Protein AF-0000000077057169 (afdb_homodimer)

InterPro domains:
  IPR003228 Transcription initiation factor TFIID subunit 12 domain [PF03847] (18-94)
  IPR003228 Transcription initiation factor TFIID subunit 12 domain [cd07981] (15-97)
  IPR009072 Histone-fold [G3DSA:1.10.20.10] (13-97)
  IPR009072 Histone-fold [SSF47113] (14-96)
  IPR037794 Transcription initiation factor TFIID subunit 12 [PTHR12264] (12-126)

Nearest PDB structures (foldseek):
  6qmq-assembly1_B  TM=7.518E-01  e=5.983E-02  Homo sapiens
  3tu4-assembly2_F  TM=7.969E-01  e=1.387E-01  Xenopus laevis
  7xyf-assembly1_B  TM=7.660E-01  e=2.382E-01  Drosophila melanogaster
  7pf2-assembly1_B  TM=7.698E-01  e=3.415E-01  Homo sapiens
  7at8-assembly1_E  TM=7.882E-01  e=4.342E-01  Xenopus laevis

Solvent-accessible surface area (backbone atoms only — not comparable to full-atom values): 16080 Å² total; per-residue (Å²): 136,79,76,76,76,77,80,71,87,64,83,68,78,62,44,64,49,40,68,66,58,49,40,50,51,52,30,65,69,70,62,52,72,77,72,81,64,87,59,93,69,75,60,72,54,47,68,69,46,53,53,48,50,44,51,45,45,42,49,49,50,51,52,47,50,49,55,14,41,51,51,22,47,74,74,72,39,96,49,69,49,60,66,37,41,40,52,46,33,30,31,54,50,56,42,75,53,74,90,60,73,66,80,78,62,73,77,66,60,82,43,70,45,53,66,65,58,47,53,50,53,49,50,54,56,47,46,50,57,61,53,59,70,73,102,132,80,77,73,76,77,78,71,80,66,79,66,77,66,46,63,47,38,69,66,58,49,39,50,52,52,30,65,69,70,61,52,71,77,74,81,64,87,58,92,70,75,60,75,54,47,67,69,48,53,53,49,51,44,49,46,48,43,50,49,51,52,51,48,51,50,54,15,42,52,51,24,46,74,74,71,39,95,50,70,50,61,66,38,42,42,51,45,33,33,35,54,50,59,42,76,55,76,90,61,72,64,77,78,64,68,75,67,76,89,52,67,46,53,66,65,58,45,53,50,53,46,49,52,54,47,45,50,53,60,53,59,70,73,102

pLDDT: mean 71.34, std 21.36, range [28.91, 96.25]

Foldseek 3Di:
DPPPPPPPPPPVPPDPDDLVVVLVVVCVVVVPDDPPPPPPPDRPDDPVNSVVVVLVVVLVVVLLVVQLVVVCVVVVHPDGDVVSSQLSCQQQPNDHDVPDDPPPPVPPRVRPHPPVSVVVSVVVSVVVVVVVVVD/DPPDDPPPVVPVPPDPDDLVVVLVVVCVVVVPDDPPPPPPPDRVDDPVNSVVVVLVVVLVVVLLVVQLVVVCVVVVHPDGDVVSSQVSCCQQPNDHDPPDDPVPVVPDDPRPRPPVSVVVSVVVSVVVVVVVVVD

Organism: Zymoseptoria tritici (strain CBS 115943 / IPO323) (NCBI:txid336722)

Structure (mmCIF, N/CA/C/O backbone):
data_AF-0000000077057169-model_v1
#
loop_
_entity.id
_entity.type
_entity.pdbx_description
1 polymer 'Transcription initiation factor TFIID subunit 12 domain-containing protein'
#
loop_
_atom_site.group_PDB
_atom_site.id
_atom_site.type_symbol
_atom_site.label_atom_id
_atom_site.label_alt_id
_atom_site.label_comp_id
_atom_site.label_asym_id
_atom_site.label_entity_id
_atom_site.label_seq_id
_atom_site.pdbx_PDB_ins_code
_atom_site.Cartn_x
_atom_site.Cartn_y
_atom_site.Cartn_z
_atom_site.occupancy
_atom_site.B_iso_or_equiv
_atom_site.auth_seq_id
_atom_site.auth_comp_id
_atom_site.auth_asym_id
_atom_site.auth_atom_id
_atom_site.pdbx_PDB_model_num
ATOM 1 N N . MET A 1 1 ? 26.625 -16.469 38.5 1 30.53 1 MET A N 1
ATOM 2 C CA . MET A 1 1 ? 26.828 -16.719 37.062 1 30.53 1 MET A CA 1
ATOM 3 C C . MET A 1 1 ? 25.562 -16.422 36.281 1 30.53 1 MET A C 1
ATOM 5 O O . MET A 1 1 ? 25.156 -17.203 35.406 1 30.53 1 MET A O 1
ATOM 9 N N . GLN A 1 2 ? 24.75 -15.547 36.688 1 34.59 2 GLN A N 1
ATOM 10 C CA . GLN A 1 2 ? 23.375 -15.266 36.281 1 34.59 2 GLN A CA 1
ATOM 11 C C . GLN A 1 2 ? 23.297 -14.797 34.844 1 34.59 2 GLN A C 1
ATOM 13 O O . GLN A 1 2 ? 24.031 -13.883 34.438 1 34.59 2 GLN A O 1
ATOM 18 N N . ARG A 1 3 ? 23 -15.797 33.875 1 30.16 3 ARG A N 1
ATOM 19 C CA . ARG A 1 3 ? 22.922 -15.562 32.438 1 30.16 3 ARG A CA 1
ATOM 20 C C . ARG A 1 3 ? 22.031 -14.359 32.125 1 30.16 3 ARG A C 1
ATOM 22 O O . ARG A 1 3 ? 20.906 -14.258 32.625 1 30.16 3 ARG A O 1
ATOM 29 N N . ALA A 1 4 ? 22.547 -13.156 31.844 1 36.81 4 ALA A N 1
ATOM 30 C CA . ALA A 1 4 ? 21.719 -12.008 31.516 1 36.81 4 ALA A CA 1
ATOM 31 C C . ALA A 1 4 ? 20.719 -12.359 30.422 1 36.81 4 ALA A C 1
ATOM 33 O O . ALA A 1 4 ? 20.984 -13.211 29.562 1 36.81 4 ALA A O 1
ATOM 34 N N . PRO A 1 5 ? 19.406 -12.203 30.641 1 36.81 5 PRO A N 1
ATOM 35 C CA . PRO A 1 5 ? 18.312 -12.539 29.719 1 36.81 5 PRO A CA 1
ATOM 36 C C . PRO A 1 5 ? 18.547 -12.016 28.312 1 36.81 5 PRO A C 1
ATOM 38 O O . PRO A 1 5 ? 19.234 -11.008 28.125 1 36.81 5 PRO A O 1
ATOM 41 N N . PRO A 1 6 ? 18.562 -12.805 27.234 1 34 6 PRO A N 1
ATOM 42 C CA . PRO A 1 6 ? 18.797 -12.391 25.859 1 34 6 PRO A CA 1
ATOM 43 C C . PRO A 1 6 ? 17.969 -11.156 25.469 1 34 6 PRO A C 1
ATOM 45 O O . PRO A 1 6 ? 16.891 -10.93 26.031 1 34 6 PRO A O 1
ATOM 48 N N . TYR A 1 7 ? 18.516 -9.984 25.125 1 32.5 7 TYR A N 1
ATOM 49 C CA . TYR A 1 7 ? 17.906 -8.797 24.531 1 32.5 7 TYR A CA 1
ATOM 50 C C . TYR A 1 7 ? 16.875 -9.18 23.469 1 32.5 7 TYR A C 1
ATOM 52 O O . TYR A 1 7 ? 17.203 -9.844 22.484 1 32.5 7 TYR A O 1
ATOM 60 N N . THR A 1 8 ? 15.711 -9.68 23.812 1 36.19 8 THR A N 1
ATOM 61 C CA . THR A 1 8 ? 14.617 -9.914 22.875 1 36.19 8 THR A CA 1
ATOM 62 C C . THR A 1 8 ? 14.562 -8.805 21.828 1 36.19 8 THR A C 1
ATOM 64 O O . THR A 1 8 ? 14.594 -7.621 22.156 1 36.19 8 THR A O 1
ATOM 67 N N . LEU A 1 9 ? 15.219 -8.938 20.609 1 34.31 9 LEU A N 1
ATOM 68 C CA . LEU A 1 9 ? 15.008 -8.133 19.406 1 34.31 9 LEU A CA 1
ATOM 69 C C . LEU A 1 9 ? 13.555 -7.668 19.328 1 34.31 9 LEU A C 1
ATOM 71 O O . LEU A 1 9 ? 12.664 -8.453 19 1 34.31 9 LEU A O 1
ATOM 75 N N . GLU A 1 10 ? 12.883 -7.176 20.203 1 36.38 10 GLU A N 1
ATOM 76 C CA . GLU A 1 10 ? 11.547 -6.645 20.438 1 36.38 10 GLU A CA 1
ATOM 77 C C . GLU A 1 10 ? 11.047 -5.828 19.25 1 36.38 10 GLU A C 1
ATOM 79 O O . GLU A 1 10 ? 9.883 -5.449 19.203 1 36.38 10 GLU A O 1
ATOM 84 N N . GLY A 1 11 ? 11.906 -5.008 18.5 1 36.47 11 GLY A N 1
ATOM 85 C CA . GLY A 1 11 ? 11.336 -3.906 17.75 1 36.47 11 GLY A CA 1
ATOM 86 C C . GLY A 1 11 ? 10.383 -4.359 16.656 1 36.47 11 GLY A C 1
ATOM 87 O O . GLY A 1 11 ? 10.594 -4.062 15.477 1 36.47 11 GLY A O 1
ATOM 88 N N . GLU A 1 12 ? 9.875 -5.426 16.344 1 39.69 12 GLU A N 1
ATOM 89 C CA . GLU A 1 12 ? 8.859 -6.09 15.531 1 39.69 12 GLU A CA 1
ATOM 90 C C . GLU A 1 12 ? 7.613 -5.219 15.383 1 39.69 12 GLU A C 1
ATOM 92 O O . GLU A 1 12 ? 6.738 -5.516 14.57 1 39.69 12 GLU A O 1
ATOM 97 N N . GLY A 1 13 ? 7.215 -4.48 16.328 1 42.19 13 GLY A N 1
ATOM 98 C CA . GLY A 1 13 ? 5.957 -3.75 16.375 1 42.19 13 GLY A CA 1
ATOM 99 C C . GLY A 1 13 ? 5.738 -2.863 15.172 1 42.19 13 GLY A C 1
ATOM 100 O O . GLY A 1 13 ? 4.613 -2.439 14.898 1 42.19 13 GLY A O 1
ATOM 101 N N . ASP A 1 14 ? 6.73 -2.07 14.742 1 45.62 14 ASP A N 1
ATOM 102 C CA . ASP A 1 14 ? 6.445 -0.922 13.891 1 45.62 14 ASP A CA 1
ATOM 103 C C . ASP A 1 14 ? 6.387 -1.331 12.422 1 45.62 14 ASP A C 1
ATOM 105 O O . ASP A 1 14 ? 6.336 -0.476 11.531 1 45.62 14 ASP A O 1
ATOM 109 N N . ARG A 1 15 ? 6.891 -2.564 12.078 1 52.97 15 ARG A N 1
ATOM 110 C CA . ARG A 1 15 ? 6.973 -2.797 10.641 1 52.97 15 ARG A CA 1
ATOM 111 C C . ARG A 1 15 ? 5.645 -3.312 10.094 1 52.97 15 ARG A C 1
ATOM 113 O O . ARG A 1 15 ? 5.059 -4.242 10.648 1 52.97 15 ARG A O 1
ATOM 120 N N . VAL A 1 16 ? 4.801 -2.525 9.516 1 56.09 16 VAL A N 1
ATOM 121 C CA . VAL A 1 16 ? 3.461 -2.855 9.039 1 56.09 16 VAL A CA 1
ATOM 122 C C . VAL A 1 16 ? 3.533 -4.027 8.062 1 56.09 16 VAL A C 1
ATOM 124 O O . VAL A 1 16 ? 2.717 -4.949 8.125 1 56.09 16 VAL A O 1
ATOM 127 N N . LEU A 1 17 ? 4.523 -3.969 7.078 1 72.19 17 LEU A N 1
ATOM 128 C CA . LEU A 1 17 ? 4.559 -4.996 6.043 1 72.19 17 LEU A CA 1
ATOM 129 C C . LEU A 1 17 ? 5.906 -5.707 6.027 1 72.19 17 LEU A C 1
ATOM 131 O O . LEU A 1 17 ? 6.949 -5.066 5.855 1 72.19 17 LEU A O 1
ATOM 135 N N . SER A 1 18 ? 5.891 -7.039 6.484 1 80.31 18 SER A N 1
ATOM 136 C CA . SER A 1 18 ? 7.098 -7.859 6.441 1 80.31 18 SER A CA 1
ATOM 137 C C . SER A 1 18 ? 6.91 -9.07 5.531 1 80.31 18 SER A C 1
ATOM 139 O O . SER A 1 18 ? 5.781 -9.414 5.176 1 80.31 18 SER A O 1
ATOM 141 N N . LYS A 1 19 ? 8.062 -9.719 5.254 1 84.75 19 LYS A N 1
ATOM 142 C CA . LYS A 1 19 ? 8.031 -10.945 4.469 1 84.75 19 LYS A CA 1
ATOM 143 C C . LYS A 1 19 ? 7.219 -12.031 5.168 1 84.75 19 LYS A C 1
ATOM 145 O O . LYS A 1 19 ? 6.418 -12.719 4.535 1 84.75 19 LYS A O 1
ATOM 150 N N . ARG A 1 20 ? 7.492 -12.141 6.371 1 84 20 ARG A N 1
ATOM 151 C CA . ARG A 1 20 ? 6.777 -13.141 7.156 1 84 20 ARG A CA 1
ATOM 152 C C . ARG A 1 20 ? 5.273 -12.906 7.105 1 84 20 ARG A C 1
ATOM 154 O O . ARG A 1 20 ? 4.5 -13.844 6.91 1 84 20 ARG A O 1
ATOM 161 N N . LYS A 1 21 ? 4.883 -11.633 7.375 1 83.81 21 LYS A N 1
ATOM 162 C CA . LYS A 1 21 ? 3.465 -11.289 7.34 1 83.81 21 LYS A CA 1
ATOM 163 C C . LYS A 1 21 ? 2.865 -11.562 5.965 1 83.81 21 LYS A C 1
ATOM 165 O O . LYS A 1 21 ? 1.726 -12.023 5.863 1 83.81 21 LYS A O 1
ATOM 170 N N . LEU A 1 22 ? 3.586 -11.281 4.945 1 88.62 22 LEU A N 1
ATOM 171 C CA . LEU A 1 22 ? 3.137 -11.539 3.58 1 88.62 22 LEU A CA 1
ATOM 172 C C . LEU A 1 22 ? 2.936 -13.039 3.35 1 88.62 22 LEU A C 1
ATOM 174 O O . LEU A 1 22 ? 1.931 -13.453 2.768 1 88.62 22 LEU A O 1
ATOM 178 N N . ASP A 1 23 ? 3.893 -13.844 3.754 1 86.12 23 ASP A N 1
ATOM 179 C CA . ASP A 1 23 ? 3.797 -15.297 3.637 1 86.12 23 ASP A CA 1
ATOM 180 C C . ASP A 1 23 ? 2.561 -15.828 4.359 1 86.12 23 ASP A C 1
ATOM 182 O O . ASP A 1 23 ? 1.842 -16.672 3.828 1 86.12 23 ASP A O 1
ATOM 186 N N . GLU A 1 24 ? 2.398 -15.344 5.535 1 86.31 24 GLU A N 1
ATOM 187 C CA . GLU A 1 24 ? 1.238 -15.742 6.328 1 86.31 24 GLU A CA 1
ATOM 188 C C . GLU A 1 24 ? -0.064 -15.383 5.617 1 86.31 24 GLU A C 1
ATOM 190 O O . GLU A 1 24 ? -1.015 -16.172 5.617 1 86.31 24 GLU A O 1
ATOM 195 N N . LEU A 1 25 ? -0.122 -14.234 5.094 1 87.94 25 LEU A N 1
ATOM 196 C CA . LEU A 1 25 ? -1.301 -13.773 4.371 1 87.94 25 LEU A CA 1
ATOM 197 C C . LEU A 1 25 ? -1.6 -14.688 3.182 1 87.94 25 LEU A C 1
ATOM 199 O O . LEU A 1 25 ? -2.74 -15.117 2.996 1 87.94 25 LEU A O 1
ATOM 203 N N . VAL A 1 26 ? -0.628 -15.031 2.375 1 91.31 26 VAL A N 1
ATOM 204 C CA . VAL A 1 26 ? -0.8 -15.891 1.208 1 91.31 26 VAL A CA 1
ATOM 205 C C . VAL A 1 26 ? -1.272 -17.266 1.649 1 91.31 26 VAL A C 1
ATOM 207 O O . VAL A 1 26 ? -2.166 -17.859 1.03 1 91.31 26 VAL A O 1
ATOM 210 N N . ARG A 1 27 ? -0.672 -17.781 2.711 1 89.44 27 ARG A N 1
ATOM 211 C CA . ARG A 1 27 ? -1.062 -19.078 3.225 1 89.44 27 ARG A CA 1
ATOM 212 C C . ARG A 1 27 ? -2.523 -19.094 3.662 1 89.44 27 ARG A C 1
ATOM 214 O O . ARG A 1 27 ? -3.258 -20.031 3.383 1 89.44 27 ARG A O 1
ATOM 221 N N . GLN A 1 28 ? -2.867 -18.062 4.367 1 87.12 28 GLN A N 1
ATOM 222 C CA . GLN A 1 28 ? -4.242 -17.938 4.84 1 87.12 28 GLN A CA 1
ATOM 223 C C . GLN A 1 28 ? -5.227 -17.953 3.676 1 87.12 28 GLN A C 1
ATOM 225 O O . GLN A 1 28 ? -6.285 -18.578 3.756 1 87.12 28 GLN A O 1
ATOM 230 N N . VAL A 1 29 ? -4.941 -17.344 2.584 1 88.25 29 VAL A N 1
ATOM 231 C CA . VAL A 1 29 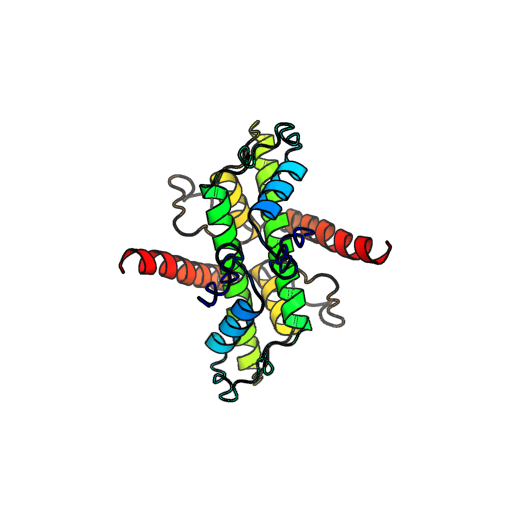? -5.867 -17.172 1.471 1 88.25 29 VAL A CA 1
ATOM 232 C C . VAL A 1 29 ? -5.883 -18.422 0.605 1 88.25 29 VAL A C 1
ATOM 234 O O . VAL A 1 29 ? -6.941 -18.859 0.145 1 88.25 29 VAL A O 1
ATOM 237 N N . THR A 1 30 ? -4.719 -18.984 0.398 1 86.25 30 THR A N 1
ATOM 238 C CA . THR A 1 30 ? -4.621 -20.156 -0.472 1 86.25 30 THR A CA 1
ATOM 239 C C . THR A 1 30 ? -5.004 -21.422 0.284 1 86.25 30 THR A C 1
ATOM 241 O O . THR A 1 30 ? -5.277 -22.469 -0.329 1 86.25 30 THR A O 1
ATOM 244 N N . GLY A 1 31 ? -5.004 -21.375 1.64 1 81.69 31 GLY A N 1
ATOM 245 C CA . GLY A 1 31 ? -5.27 -22.562 2.438 1 81.69 31 GLY A CA 1
ATOM 246 C C . GLY A 1 31 ? -4.098 -23.531 2.486 1 81.69 31 GLY A C 1
ATOM 247 O O . GLY A 1 31 ? -4.262 -24.688 2.848 1 81.69 31 GLY A O 1
ATOM 248 N N . ALA A 1 32 ? -2.953 -22.984 2.035 1 75.5 32 ALA A N 1
ATOM 249 C CA . ALA A 1 32 ? -1.781 -23.859 2.076 1 75.5 32 ALA A CA 1
ATOM 250 C C . ALA A 1 32 ? -1.387 -24.172 3.514 1 75.5 32 ALA A C 1
ATOM 252 O O . ALA A 1 32 ? -1.462 -23.312 4.395 1 75.5 32 ALA A O 1
ATOM 253 N N . ALA A 1 33 ? -1.291 -25.516 3.824 1 68.19 33 ALA A N 1
ATOM 254 C CA . ALA A 1 33 ? -0.938 -25.969 5.168 1 68.19 33 ALA A CA 1
ATOM 255 C C . ALA A 1 33 ? 0.435 -25.453 5.578 1 68.19 33 ALA A C 1
ATOM 257 O O . ALA A 1 33 ? 1.304 -25.234 4.734 1 68.19 33 ALA A O 1
ATOM 258 N N . PRO A 1 34 ? 0.43 -24.984 6.891 1 63.22 34 PRO A N 1
ATOM 259 C CA . PRO A 1 34 ? 1.787 -24.672 7.34 1 63.22 34 PRO A CA 1
ATOM 260 C C . PRO A 1 34 ? 2.762 -25.828 7.145 1 63.22 34 PRO A C 1
ATOM 262 O O . PRO A 1 34 ? 2.363 -27 7.227 1 63.22 34 PRO A O 1
ATOM 265 N N . SER A 1 35 ? 3.801 -25.641 6.402 1 55.44 35 SER A N 1
ATOM 266 C CA . SER A 1 35 ? 4.746 -26.734 6.297 1 55.44 35 SER A CA 1
ATOM 267 C C . SER A 1 35 ? 5.211 -27.203 7.672 1 55.44 35 SER A C 1
ATOM 269 O O . SER A 1 35 ? 5.449 -26.391 8.562 1 55.44 35 SER A O 1
ATOM 271 N N . THR A 1 36 ? 4.719 -28.297 8.25 1 53.34 36 THR A N 1
ATOM 272 C CA . THR A 1 36 ? 5.113 -28.922 9.508 1 53.34 36 THR A CA 1
ATOM 273 C C . THR A 1 36 ? 6.617 -28.812 9.719 1 53.34 36 THR A C 1
ATOM 275 O O . THR A 1 36 ? 7.125 -29.125 10.797 1 53.34 36 THR A O 1
ATOM 278 N N . ASP A 1 37 ? 7.438 -29 8.781 1 49.88 37 ASP A N 1
ATOM 279 C CA . ASP A 1 37 ? 8.875 -29.062 9.008 1 49.88 37 ASP A CA 1
ATOM 280 C C . ASP A 1 37 ? 9.438 -27.703 9.414 1 49.88 37 ASP A C 1
ATOM 282 O O . ASP A 1 37 ? 9.023 -26.672 8.875 1 49.88 37 ASP A O 1
ATOM 286 N N . ASN A 1 38 ? 9.766 -27.438 10.688 1 49.12 38 ASN A N 1
ATOM 287 C CA . ASN A 1 38 ? 10.445 -26.328 11.344 1 49.12 38 ASN A CA 1
ATOM 288 C C . ASN A 1 38 ? 11.289 -25.531 10.352 1 49.12 38 ASN A C 1
ATOM 290 O O . ASN A 1 38 ? 12.133 -24.719 10.766 1 49.12 38 ASN A O 1
ATOM 294 N N . SER A 1 39 ? 11.562 -25.938 9.172 1 46.97 39 SER A N 1
ATOM 295 C CA . SER A 1 39 ? 12.562 -25.297 8.328 1 46.97 39 SER A CA 1
ATOM 296 C C . SER A 1 39 ? 12.094 -23.922 7.855 1 46.97 39 SER A C 1
ATOM 298 O O . SER A 1 39 ? 10.977 -23.781 7.367 1 46.97 39 SER A O 1
ATOM 300 N N . GLU A 1 40 ? 12.398 -22.781 8.422 1 49.78 40 GLU A N 1
ATOM 301 C CA . GLU A 1 40 ? 12.359 -21.406 7.945 1 49.78 40 GLU A CA 1
ATOM 302 C C . GLU A 1 40 ? 11.992 -21.344 6.465 1 49.78 40 GLU A C 1
ATOM 304 O O . GLU A 1 40 ? 11.68 -20.281 5.941 1 49.78 40 GLU A O 1
ATOM 309 N N . SER A 1 41 ? 12.25 -22.344 5.645 1 50.47 41 SER A N 1
ATOM 310 C CA . SER A 1 41 ? 12.492 -22.5 4.215 1 50.47 41 SER A CA 1
ATOM 311 C C . SER A 1 41 ? 11.188 -22.422 3.426 1 50.47 41 SER A C 1
ATOM 313 O O . SER A 1 41 ? 11.195 -22.078 2.24 1 50.47 41 SER A O 1
ATOM 315 N N . THR A 1 42 ? 10.039 -22.953 3.787 1 57.5 42 THR A N 1
ATOM 316 C CA . THR A 1 42 ? 9.18 -23.188 2.633 1 57.5 42 THR A CA 1
ATOM 317 C C . THR A 1 42 ? 8.273 -22 2.369 1 57.5 42 THR A C 1
ATOM 319 O O . THR A 1 42 ? 7.184 -21.891 2.941 1 57.5 42 THR A O 1
ATOM 322 N N . SER A 1 43 ? 8.758 -20.891 2.268 1 63.44 43 SER A N 1
ATOM 323 C CA . SER A 1 43 ? 7.926 -19.781 1.796 1 63.44 43 SER A CA 1
ATOM 324 C C . SER A 1 43 ? 7.145 -20.172 0.547 1 63.44 43 SER A C 1
ATOM 326 O O . SER A 1 43 ? 7.707 -20.734 -0.396 1 63.44 43 SER A O 1
ATOM 328 N N . ILE A 1 44 ? 5.902 -20.156 0.641 1 75.88 44 ILE A N 1
ATOM 329 C CA . ILE A 1 44 ? 5.055 -20.438 -0.512 1 75.88 44 ILE A CA 1
ATOM 330 C C . ILE A 1 44 ? 5.051 -19.234 -1.453 1 75.88 44 ILE A C 1
ATOM 332 O O . ILE A 1 44 ? 4.605 -19.344 -2.6 1 75.88 44 ILE A O 1
ATOM 336 N N . LEU A 1 45 ? 5.645 -18.234 -0.856 1 84.25 45 LEU A N 1
ATOM 337 C CA . LEU A 1 45 ? 5.711 -17.016 -1.66 1 84.25 45 LEU A CA 1
ATOM 338 C C . LEU A 1 45 ? 7.07 -16.891 -2.342 1 84.25 45 LEU A C 1
ATOM 340 O O . LEU A 1 45 ? 8.102 -16.891 -1.673 1 84.25 45 LEU A O 1
ATOM 344 N N . MET A 1 46 ? 7.082 -16.812 -3.611 1 89.5 46 MET A N 1
ATOM 345 C CA . MET A 1 46 ? 8.328 -16.672 -4.363 1 89.5 46 MET A CA 1
ATOM 346 C C . MET A 1 46 ? 9.016 -15.352 -4.023 1 89.5 46 MET A C 1
ATOM 348 O O . MET A 1 46 ? 8.352 -14.328 -3.84 1 89.5 46 MET A O 1
ATOM 352 N N . PRO A 1 47 ? 10.297 -15.383 -3.992 1 89.81 47 PRO A N 1
ATOM 353 C CA . PRO A 1 47 ? 11.055 -14.188 -3.615 1 89.81 47 PRO A CA 1
ATOM 354 C C . PRO A 1 47 ? 10.734 -12.984 -4.496 1 89.81 47 PRO A C 1
ATOM 356 O O . PRO A 1 47 ? 10.711 -11.852 -4.012 1 89.81 47 PRO A O 1
ATOM 359 N N . ASP A 1 48 ? 10.523 -13.266 -5.785 1 90.31 48 ASP A N 1
ATOM 360 C CA . ASP A 1 48 ? 10.242 -12.148 -6.688 1 90.31 48 ASP A CA 1
ATOM 361 C C . ASP A 1 48 ? 8.875 -11.531 -6.383 1 90.31 48 ASP A C 1
ATOM 363 O O . ASP A 1 48 ? 8.703 -10.32 -6.508 1 90.31 48 ASP A O 1
ATOM 367 N N . VAL A 1 49 ? 7.934 -12.32 -5.961 1 93.5 49 VAL A N 1
ATOM 368 C CA . VAL A 1 49 ? 6.613 -11.828 -5.594 1 93.5 49 VAL A CA 1
ATOM 369 C C . VAL A 1 49 ? 6.703 -11.008 -4.305 1 93.5 49 VAL A C 1
ATOM 371 O O . VAL A 1 49 ? 6.148 -9.914 -4.211 1 93.5 49 VAL A O 1
ATOM 374 N N . GLU A 1 50 ? 7.453 -11.562 -3.43 1 91.44 50 GLU A N 1
ATOM 375 C CA . GLU A 1 50 ? 7.652 -10.883 -2.156 1 91.44 50 GLU A CA 1
ATOM 376 C C . GLU A 1 50 ? 8.273 -9.508 -2.359 1 91.44 50 GLU A C 1
ATOM 378 O O . GLU A 1 50 ? 7.766 -8.508 -1.853 1 91.44 50 GLU A O 1
ATOM 383 N N . GLU A 1 51 ? 9.312 -9.453 -3.096 1 91.06 51 GLU A N 1
ATOM 384 C CA . GLU A 1 51 ? 10.023 -8.203 -3.352 1 91.06 51 GLU A CA 1
ATOM 385 C C . GLU A 1 51 ? 9.141 -7.203 -4.094 1 91.06 51 GLU A C 1
ATOM 387 O O . GLU A 1 51 ? 9.094 -6.023 -3.732 1 91.06 51 GLU A O 1
ATOM 392 N N . SER A 1 52 ? 8.461 -7.648 -5.094 1 92.31 52 SER A N 1
ATOM 393 C CA . SER A 1 52 ? 7.609 -6.77 -5.887 1 92.31 52 SER A CA 1
ATOM 394 C C . SER A 1 52 ? 6.473 -6.199 -5.047 1 92.31 52 SER A C 1
ATOM 396 O O . SER A 1 52 ? 6.145 -5.016 -5.16 1 92.31 52 SER A O 1
ATOM 398 N N . MET A 1 53 ? 5.914 -7.051 -4.227 1 92.81 53 MET A N 1
ATOM 399 C CA . MET A 1 53 ? 4.801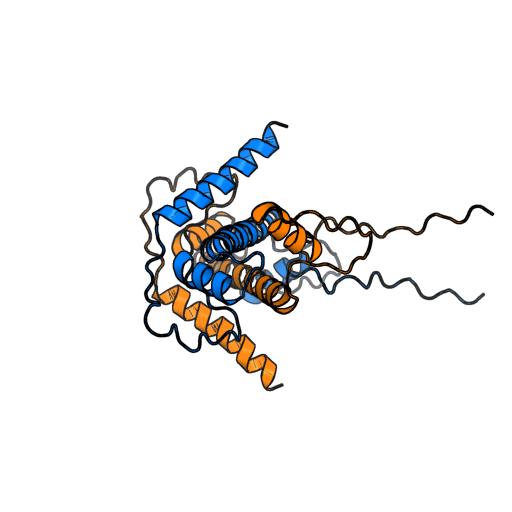 -6.586 -3.404 1 92.81 53 MET A CA 1
ATOM 400 C C . MET A 1 53 ? 5.266 -5.539 -2.4 1 92.81 53 MET A C 1
ATOM 402 O O . MET A 1 53 ? 4.539 -4.586 -2.109 1 92.81 53 MET A O 1
ATOM 406 N N . MET A 1 54 ? 6.461 -5.738 -1.914 1 89.69 54 MET A N 1
ATOM 407 C CA . MET A 1 54 ? 7.016 -4.75 -0.996 1 89.69 54 MET A CA 1
ATOM 408 C C . MET A 1 54 ? 7.227 -3.412 -1.699 1 89.69 54 MET A C 1
ATOM 410 O O . MET A 1 54 ? 6.918 -2.357 -1.142 1 89.69 54 MET A O 1
ATOM 414 N N . GLU A 1 55 ? 7.727 -3.51 -2.854 1 90.69 55 GLU A N 1
ATOM 415 C CA . GLU A 1 55 ? 7.949 -2.301 -3.643 1 90.69 55 GLU A CA 1
ATOM 416 C C . GLU A 1 55 ? 6.625 -1.628 -4 1 90.69 55 GLU A C 1
ATOM 418 O O . GLU A 1 55 ? 6.52 -0.4 -3.961 1 90.69 55 GLU A O 1
ATOM 423 N N . VAL A 1 56 ? 5.664 -2.41 -4.363 1 93.25 56 VAL A N 1
ATOM 424 C CA . VAL A 1 56 ? 4.34 -1.888 -4.695 1 93.25 56 VAL A CA 1
ATOM 425 C C . VAL A 1 56 ? 3.748 -1.177 -3.48 1 93.25 56 VAL A C 1
ATOM 427 O O . VAL A 1 56 ? 3.211 -0.072 -3.6 1 93.25 56 VAL A O 1
ATOM 430 N N . ALA A 1 57 ? 3.84 -1.815 -2.32 1 93.12 57 ALA A N 1
ATOM 431 C CA . ALA A 1 57 ? 3.332 -1.201 -1.097 1 93.12 57 ALA A CA 1
ATOM 432 C C . ALA A 1 57 ? 4.008 0.141 -0.833 1 93.12 57 ALA A C 1
ATOM 434 O O . ALA A 1 57 ? 3.338 1.141 -0.565 1 93.12 57 ALA A O 1
ATOM 435 N N . ASP A 1 58 ? 5.293 0.143 -0.952 1 88.94 58 ASP A N 1
ATOM 436 C CA . ASP A 1 58 ? 6.055 1.371 -0.746 1 88.94 58 ASP A CA 1
ATOM 437 C C . ASP A 1 58 ? 5.629 2.453 -1.736 1 88.94 58 ASP A C 1
ATOM 439 O O . ASP A 1 58 ? 5.422 3.605 -1.353 1 88.94 58 ASP A O 1
ATOM 443 N N . ASN A 1 59 ? 5.508 2.082 -2.969 1 91 59 ASN A N 1
ATOM 444 C CA . ASN A 1 59 ? 5.137 3.031 -4.012 1 91 59 ASN A CA 1
ATOM 445 C C . ASN A 1 59 ? 3.717 3.555 -3.812 1 91 59 ASN A C 1
ATOM 447 O O . ASN A 1 59 ? 3.443 4.73 -4.062 1 91 59 ASN A O 1
ATOM 451 N N . PHE A 1 60 ? 2.916 2.682 -3.391 1 93.25 60 PHE A N 1
ATOM 452 C CA . PHE A 1 60 ? 1.548 3.088 -3.092 1 93.25 60 PHE A CA 1
ATOM 453 C C . PHE A 1 60 ? 1.526 4.172 -2.02 1 93.25 60 PHE A C 1
ATOM 455 O O . PHE A 1 60 ? 0.918 5.227 -2.209 1 93.25 60 PHE A O 1
ATOM 462 N N . VAL A 1 61 ? 2.195 3.992 -0.969 1 95 61 VAL A N 1
ATOM 463 C CA . VAL A 1 61 ? 2.262 4.949 0.13 1 95 61 VAL A CA 1
ATOM 464 C C . VAL A 1 61 ? 2.877 6.258 -0.361 1 95 61 VAL A C 1
ATOM 466 O O . VAL A 1 61 ? 2.354 7.34 -0.083 1 95 61 VAL A O 1
ATOM 469 N N . ASP A 1 62 ? 3.955 6.133 -1.059 1 91.44 62 ASP A N 1
ATOM 470 C CA . ASP A 1 62 ? 4.625 7.305 -1.609 1 91.44 62 ASP A CA 1
ATOM 471 C C . ASP A 1 62 ? 3.666 8.141 -2.457 1 91.44 62 ASP A C 1
ATOM 473 O O . ASP A 1 62 ? 3.604 9.359 -2.311 1 91.44 62 ASP A O 1
ATOM 477 N N . GLU A 1 63 ? 2.936 7.461 -3.303 1 93.75 63 GLU A N 1
ATOM 478 C CA . GLU A 1 63 ? 2.014 8.148 -4.199 1 93.75 63 GLU A CA 1
ATOM 479 C C . GLU A 1 63 ? 0.887 8.82 -3.42 1 93.75 63 GLU A C 1
ATOM 481 O O . GLU A 1 63 ? 0.538 9.977 -3.693 1 93.75 63 GLU A O 1
ATOM 486 N N . VAL A 1 64 ? 0.344 8.164 -2.471 1 96.25 64 VAL A N 1
ATOM 487 C CA . VAL A 1 64 ? -0.758 8.695 -1.677 1 96.25 64 VAL A CA 1
ATOM 488 C C . VAL A 1 64 ? -0.285 9.906 -0.881 1 96.25 64 VAL A C 1
ATOM 490 O O . VAL A 1 64 ? -0.929 10.961 -0.9 1 96.25 64 VAL A O 1
ATOM 493 N N . ILE A 1 65 ? 0.875 9.766 -0.247 1 95.06 65 ILE A N 1
ATOM 494 C CA . ILE A 1 65 ? 1.408 10.836 0.584 1 95.06 65 ILE A CA 1
ATOM 495 C C . ILE A 1 65 ? 1.749 12.047 -0.287 1 95.06 65 ILE A C 1
ATOM 497 O O . ILE A 1 65 ? 1.427 13.188 0.064 1 95.06 65 ILE A O 1
ATOM 501 N N . THR A 1 66 ? 2.395 11.828 -1.387 1 94.81 66 THR A N 1
ATOM 502 C CA . THR A 1 66 ? 2.77 12.906 -2.297 1 94.81 66 THR A CA 1
ATOM 503 C C . THR A 1 66 ? 1.539 13.68 -2.754 1 94.81 66 THR A C 1
ATOM 505 O O . THR A 1 66 ? 1.503 14.906 -2.664 1 94.81 66 THR A O 1
ATOM 508 N N . ALA A 1 67 ? 0.491 12.984 -3.256 1 95.81 67 ALA A N 1
ATOM 509 C CA . ALA A 1 67 ? -0.733 13.625 -3.725 1 95.81 67 ALA A CA 1
ATOM 510 C C . ALA A 1 67 ? -1.441 14.352 -2.586 1 95.81 67 ALA A C 1
ATOM 512 O O . ALA A 1 67 ? -1.967 15.453 -2.773 1 95.81 67 ALA A O 1
ATOM 513 N N . ALA A 1 68 ? -1.422 13.727 -1.376 1 95.75 68 ALA A N 1
ATOM 514 C CA . ALA A 1 68 ? -2.084 14.328 -0.223 1 95.75 68 ALA A CA 1
ATOM 515 C C . ALA A 1 68 ? -1.356 15.594 0.228 1 95.75 68 ALA A C 1
ATOM 517 O O . ALA A 1 68 ? -1.989 16.578 0.615 1 95.75 68 ALA A O 1
ATOM 518 N N . CYS A 1 69 ? -0.07 15.539 0.157 1 93.81 69 CYS A N 1
ATOM 519 C CA . CYS A 1 69 ? 0.71 16.719 0.528 1 93.81 69 CYS A CA 1
ATOM 520 C C . CYS A 1 69 ? 0.472 17.859 -0.449 1 93.81 69 CYS A C 1
ATOM 522 O O . CYS A 1 69 ? 0.446 19.031 -0.051 1 93.81 69 CYS A O 1
ATOM 524 N N . LYS A 1 70 ? 0.337 17.562 -1.69 1 94.12 70 LYS A N 1
ATOM 525 C CA . LYS A 1 70 ? 0.011 18.578 -2.68 1 94.12 70 LYS A CA 1
ATOM 526 C C . LYS A 1 70 ? -1.325 19.25 -2.363 1 94.12 70 LYS A C 1
ATOM 528 O O . LYS A 1 70 ? -1.46 20.469 -2.479 1 94.12 70 LYS A O 1
ATOM 533 N N . LEU A 1 71 ? -2.312 18.453 -1.994 1 92.62 71 LEU A N 1
ATOM 534 C CA . LEU A 1 71 ? -3.6 19 -1.574 1 92.62 71 LEU A CA 1
ATOM 535 C C . LEU A 1 71 ? -3.438 19.891 -0.353 1 92.62 71 LEU A C 1
ATOM 537 O O . LEU A 1 71 ? -4.02 20.984 -0.294 1 92.62 71 LEU A O 1
ATOM 541 N N . ALA A 1 72 ? -2.666 19.422 0.626 1 93.19 72 ALA A N 1
ATOM 542 C CA . ALA A 1 72 ? -2.406 20.203 1.824 1 93.19 72 ALA A CA 1
ATOM 543 C C . ALA A 1 72 ? -1.773 21.547 1.467 1 93.19 72 ALA A C 1
ATOM 545 O O . ALA A 1 72 ? -2.186 22.594 1.978 1 93.19 72 ALA A O 1
ATOM 546 N N . LYS A 1 73 ? -0.824 21.531 0.612 1 92.56 73 LYS A N 1
ATOM 547 C CA . LYS A 1 73 ? -0.131 22.75 0.18 1 92.56 73 LYS A CA 1
ATOM 548 C C . LYS A 1 73 ? -1.089 23.703 -0.512 1 92.56 73 LYS A C 1
ATOM 550 O O . LYS A 1 73 ? -1.012 24.922 -0.307 1 92.56 73 LYS A O 1
ATOM 555 N N . LEU A 1 74 ? -1.929 23.203 -1.356 1 93.19 74 LEU A N 1
ATOM 556 C CA . LEU A 1 74 ? -2.904 24.016 -2.074 1 93.19 74 LEU A CA 1
ATOM 557 C C . LEU A 1 74 ? -3.852 24.719 -1.104 1 93.19 74 LEU A C 1
ATOM 559 O O . LEU A 1 74 ? -4.395 25.781 -1.415 1 93.19 74 LEU A O 1
ATOM 563 N N . ARG A 1 75 ? -4.141 24.25 0.024 1 93.31 75 ARG A N 1
ATOM 564 C CA . ARG A 1 75 ? -4.961 24.859 1.068 1 93.31 75 ARG A CA 1
ATOM 565 C C . ARG A 1 75 ? -4.125 25.766 1.964 1 93.31 75 ARG A C 1
ATOM 567 O O . ARG A 1 75 ? -4.648 26.375 2.9 1 93.31 75 ARG A O 1
ATOM 574 N N . GLY A 1 76 ? -2.82 25.766 1.826 1 90.56 76 GLY A N 1
ATOM 575 C CA . GLY A 1 76 ? -1.931 26.609 2.617 1 90.56 76 GLY A CA 1
ATOM 576 C C . GLY A 1 76 ? -1.504 25.953 3.92 1 90.56 76 GLY A C 1
ATOM 577 O O . GLY A 1 76 ? -1.118 26.641 4.867 1 90.56 76 GLY A O 1
ATOM 578 N N . SER A 1 77 ? -1.672 24.641 3.945 1 87.44 77 SER A N 1
ATOM 579 C CA . SER A 1 77 ? -1.287 23.922 5.156 1 87.44 77 SER A CA 1
ATOM 580 C C . SER A 1 77 ? 0.117 23.344 5.031 1 87.44 77 SER A C 1
ATOM 582 O O . SER A 1 77 ? 0.494 22.844 3.971 1 87.44 77 SER A O 1
ATOM 584 N N . GLN A 1 78 ? 0.875 23.406 6.172 1 83.38 78 GLN A N 1
ATOM 585 C CA . GLN A 1 78 ? 2.203 22.812 6.207 1 83.38 78 GLN A CA 1
ATOM 586 C C . GLN A 1 78 ? 2.16 21.422 6.844 1 83.38 78 GLN A C 1
ATOM 588 O O . GLN A 1 78 ? 3.199 20.781 7.027 1 83.38 78 GLN A O 1
ATOM 593 N N . THR A 1 79 ? 0.877 21.016 7.188 1 87.25 79 THR A N 1
ATOM 594 C CA . THR A 1 79 ? 0.712 19.703 7.82 1 87.25 79 THR A CA 1
ATOM 595 C C . THR A 1 79 ? -0.241 18.828 7.012 1 87.25 79 THR A C 1
ATOM 597 O O . THR A 1 79 ? -1.101 19.344 6.289 1 87.25 79 THR A O 1
ATOM 600 N N . LEU A 1 80 ? 0.019 17.594 7.078 1 91.94 80 LEU A N 1
ATOM 601 C CA . LEU A 1 80 ? -0.823 16.625 6.391 1 91.94 80 LEU A CA 1
ATOM 602 C C . LEU A 1 80 ? -1.982 16.188 7.281 1 91.94 80 LEU A C 1
ATOM 604 O O . LEU A 1 80 ? -1.778 15.82 8.438 1 91.94 80 LEU A O 1
ATOM 608 N N . ASP A 1 81 ? -3.221 16.266 6.738 1 91.12 81 ASP A N 1
ATOM 609 C CA . ASP A 1 81 ? -4.434 15.867 7.453 1 91.12 81 ASP A CA 1
ATOM 610 C C . ASP A 1 81 ? -5.008 14.57 6.887 1 91.12 81 ASP A C 1
ATOM 612 O O . ASP A 1 81 ? -4.871 14.297 5.691 1 91.12 81 ASP A O 1
ATOM 616 N N . LEU A 1 82 ? -5.68 13.883 7.75 1 93.75 82 LEU A N 1
ATOM 617 C CA . LEU A 1 82 ? -6.324 12.648 7.301 1 93.75 82 LEU A CA 1
ATOM 618 C C . LEU A 1 82 ? -7.34 12.938 6.199 1 93.75 82 LEU A C 1
ATOM 620 O O . LEU A 1 82 ? -7.551 12.109 5.312 1 93.75 82 LEU A O 1
ATOM 624 N N . ARG A 1 83 ? -7.883 14.109 6.305 1 92.69 83 ARG A N 1
ATOM 625 C CA . ARG A 1 83 ? -8.844 14.477 5.27 1 92.69 83 ARG A CA 1
ATOM 626 C C . ARG A 1 83 ? -8.195 14.477 3.891 1 92.69 83 ARG A C 1
ATOM 628 O O . ARG A 1 83 ? -8.789 14.016 2.916 1 92.69 83 ARG A O 1
ATOM 635 N N . ASP A 1 84 ? -6.98 15.078 3.713 1 94 84 ASP A N 1
ATOM 636 C CA . ASP A 1 84 ? -6.25 15.086 2.447 1 94 84 ASP A CA 1
ATOM 637 C C . ASP A 1 84 ? -5.992 13.664 1.954 1 94 84 ASP A C 1
ATOM 639 O O . ASP A 1 84 ? -6.199 13.359 0.776 1 94 84 ASP A O 1
ATOM 643 N N . ILE A 1 85 ? -5.637 12.828 2.912 1 95.62 85 ILE A N 1
ATOM 644 C CA . ILE A 1 85 ? -5.32 11.438 2.59 1 95.62 85 ILE A CA 1
ATOM 645 C C . ILE A 1 85 ? -6.582 10.719 2.125 1 95.62 85 ILE A C 1
ATOM 647 O O . ILE A 1 85 ? -6.57 10.023 1.104 1 95.62 85 ILE A O 1
ATOM 651 N N . GLN A 1 86 ? -7.672 10.883 2.846 1 93.75 86 GLN A N 1
ATOM 652 C CA . GLN A 1 86 ? -8.922 10.219 2.492 1 93.75 86 GLN A CA 1
ATOM 653 C C . GLN A 1 86 ? -9.406 10.648 1.109 1 93.75 86 GLN A C 1
ATOM 655 O O . GLN A 1 86 ? -9.891 9.828 0.33 1 93.75 86 GLN A O 1
ATOM 660 N N . MET A 1 87 ? -9.289 11.867 0.789 1 92.12 87 MET A N 1
ATOM 661 C CA . MET A 1 87 ? -9.703 12.375 -0.516 1 92.12 87 MET A CA 1
ATOM 662 C C . MET A 1 87 ? -8.898 11.719 -1.635 1 92.12 87 MET A C 1
ATOM 664 O O . MET A 1 87 ? -9.469 11.289 -2.641 1 92.12 87 MET A O 1
ATOM 668 N N . VAL A 1 88 ? -7.602 11.625 -1.476 1 94.25 88 VAL A N 1
ATOM 669 C CA . VAL A 1 88 ? -6.742 11 -2.477 1 94.25 88 VAL A CA 1
ATOM 670 C C . VAL A 1 88 ? -7.109 9.523 -2.633 1 94.25 88 VAL A C 1
ATOM 672 O O . VAL A 1 88 ? -7.266 9.031 -3.752 1 94.25 88 VAL A O 1
ATOM 675 N N . LEU A 1 89 ? -7.215 8.836 -1.512 1 93.62 89 LEU A N 1
ATOM 676 C CA . LEU A 1 89 ? -7.504 7.406 -1.52 1 93.62 89 LEU A CA 1
ATOM 677 C C . LEU A 1 89 ? -8.844 7.125 -2.195 1 93.62 89 LEU A C 1
ATOM 679 O O . LEU A 1 89 ? -8.953 6.203 -3.008 1 93.62 89 LEU A O 1
ATOM 683 N N . GLU A 1 90 ? -9.766 7.891 -1.812 1 91 90 GLU A N 1
ATOM 684 C CA . GLU A 1 90 ? -11.102 7.695 -2.381 1 91 90 GLU A CA 1
ATOM 685 C C . GLU A 1 90 ? -11.109 8.016 -3.873 1 91 90 GLU A C 1
ATOM 687 O O . GLU A 1 90 ? -11.617 7.23 -4.676 1 91 90 GLU A O 1
ATOM 692 N N . ARG A 1 91 ? -10.602 9.078 -4.227 1 89 91 ARG A N 1
ATOM 693 C CA . ARG A 1 91 ? -10.656 9.57 -5.598 1 89 91 ARG A CA 1
ATOM 694 C C . ARG A 1 91 ? -9.82 8.703 -6.527 1 89 91 ARG A C 1
ATOM 696 O O . ARG A 1 91 ? -10.25 8.383 -7.641 1 89 91 ARG A O 1
ATOM 703 N N . ASN A 1 92 ? -8.625 8.398 -6.109 1 88.44 92 ASN A N 1
ATOM 704 C CA . ASN A 1 92 ? -7.691 7.723 -7.004 1 88.44 92 ASN A CA 1
ATOM 705 C C . ASN A 1 92 ? -7.84 6.207 -6.934 1 88.44 92 ASN A C 1
ATOM 707 O O . ASN A 1 92 ? -7.539 5.504 -7.902 1 88.44 92 ASN A O 1
ATOM 711 N N . TYR A 1 93 ? -8.312 5.691 -5.816 1 90.12 93 TYR A N 1
ATOM 712 C CA . TYR A 1 93 ? -8.227 4.246 -5.633 1 90.12 93 TYR A CA 1
ATOM 713 C C . TYR A 1 93 ? -9.539 3.684 -5.105 1 90.12 93 TYR A C 1
ATOM 715 O O . TYR A 1 93 ? -9.727 2.467 -5.051 1 90.12 93 TYR A O 1
ATOM 723 N N . GLY A 1 94 ? -10.453 4.426 -4.703 1 84.75 94 GLY A N 1
ATOM 724 C CA . GLY A 1 94 ? -11.695 3.953 -4.121 1 84.75 94 GLY A CA 1
ATOM 725 C C . GLY A 1 94 ? -11.516 3.326 -2.752 1 84.75 94 GLY A C 1
ATOM 726 O O . GLY A 1 94 ? -12.289 2.455 -2.354 1 84.75 94 GLY A O 1
ATOM 727 N N . ILE A 1 95 ? -10.531 3.812 -2 1 91.81 95 ILE A N 1
ATOM 728 C CA . ILE A 1 95 ? -10.211 3.24 -0.698 1 91.81 95 ILE A CA 1
ATOM 729 C C . ILE A 1 95 ? -10.68 4.18 0.41 1 91.81 95 ILE A C 1
ATOM 731 O O . ILE A 1 95 ? -10.508 5.398 0.312 1 91.81 95 ILE A O 1
ATOM 735 N N . ARG A 1 96 ? -11.258 3.604 1.462 1 89.56 96 ARG A N 1
ATOM 736 C CA . ARG A 1 96 ? -11.617 4.355 2.662 1 89.56 96 ARG A CA 1
ATOM 737 C C . ARG A 1 96 ? -10.719 3.965 3.836 1 89.56 96 ARG A C 1
ATOM 739 O O . ARG A 1 96 ? -10.43 2.783 4.035 1 89.56 96 ARG A O 1
ATOM 746 N N . ILE A 1 97 ? -10.258 5.016 4.543 1 91.94 97 ILE A N 1
ATOM 747 C CA . ILE A 1 97 ? -9.477 4.762 5.75 1 91.94 97 ILE A CA 1
ATOM 748 C C . ILE A 1 97 ? -10.352 4.066 6.793 1 91.94 97 ILE A C 1
ATOM 750 O O . ILE A 1 97 ? -11.461 4.52 7.078 1 91.94 97 ILE A O 1
ATOM 754 N N . PRO A 1 98 ? -9.805 3.039 7.34 1 84.44 98 PRO A N 1
ATOM 755 C CA . PRO A 1 98 ? -10.586 2.367 8.383 1 84.44 98 PRO A CA 1
ATOM 756 C C . PRO A 1 98 ? -10.945 3.297 9.539 1 84.44 98 PRO A C 1
ATOM 758 O O . PRO A 1 98 ? -10.07 3.953 10.102 1 84.44 98 PRO A O 1
ATOM 761 N N . GLY A 1 99 ? -12.164 3.232 9.867 1 80.12 99 GLY A N 1
ATOM 762 C CA . GLY A 1 99 ? -12.602 4.016 11.016 1 80.12 99 GLY A CA 1
ATOM 763 C C . GLY A 1 99 ? -12.734 5.496 10.711 1 80.12 99 GLY A C 1
ATOM 764 O O . GLY A 1 99 ? -13.07 6.285 11.594 1 80.12 99 GLY A O 1
ATOM 765 N N . TYR A 1 100 ? -12.242 5.809 9.57 1 83.19 100 TYR A N 1
ATOM 766 C CA . TYR A 1 100 ? -12.344 7.223 9.211 1 83.19 100 TYR A CA 1
ATOM 767 C C . TYR A 1 100 ? -13.727 7.543 8.648 1 83.19 100 TYR A C 1
ATOM 769 O O . TYR A 1 100 ? -14.211 6.844 7.754 1 83.19 100 TYR A O 1
ATOM 777 N N . SER A 1 101 ? -14.648 8.195 9.359 1 68.94 101 SER A N 1
ATOM 778 C CA . SER A 1 101 ? -15.953 8.633 8.867 1 68.94 101 SER A CA 1
ATOM 779 C C . SER A 1 101 ? -15.883 10.047 8.297 1 68.94 101 SER A C 1
ATOM 781 O O . SER A 1 101 ? -15.305 10.945 8.914 1 68.94 101 SER A O 1
ATOM 783 N N . LEU A 1 102 ? -15.875 10.18 7.008 1 56.41 102 LEU A N 1
ATOM 784 C CA . LEU A 1 102 ? -16 11.531 6.484 1 56.41 102 LEU A CA 1
ATOM 785 C C . LEU A 1 102 ? -17.328 12.156 6.906 1 56.41 102 LEU A C 1
ATOM 787 O O . LEU A 1 102 ? -18.375 11.539 6.754 1 56.41 102 LEU A O 1
ATOM 791 N N . ASP A 1 103 ? -17.469 12.578 8.031 1 49.56 103 ASP A N 1
ATOM 792 C CA . ASP A 1 103 ? -18.75 13.242 8.242 1 49.56 103 ASP A CA 1
ATOM 793 C C . ASP A 1 103 ? -19.375 13.688 6.922 1 49.56 103 ASP A C 1
ATOM 795 O O . ASP A 1 103 ? -20.562 13.461 6.676 1 49.56 103 ASP A O 1
ATOM 799 N N . GLU A 1 104 ? -19 14.883 6.355 1 45.47 104 GLU A N 1
ATOM 800 C CA . GLU A 1 104 ? -19.609 15.664 5.289 1 45.47 104 GLU A CA 1
ATOM 801 C C . GLU A 1 104 ? -19.453 14.977 3.936 1 45.47 104 GLU A C 1
ATOM 803 O O . GLU A 1 104 ? -20.109 15.344 2.961 1 45.47 104 GLU A O 1
ATOM 808 N N . VAL A 1 105 ? -18.422 14.336 3.582 1 43.84 105 VAL A N 1
ATOM 809 C CA . VAL A 1 105 ? -18.172 14.156 2.158 1 43.84 105 VAL A CA 1
ATOM 810 C C . VAL A 1 105 ? -19.016 13.008 1.622 1 43.84 105 VAL A C 1
ATOM 812 O O . VAL A 1 105 ? -18.578 12.25 0.754 1 43.84 105 VAL A O 1
ATOM 815 N N . ARG A 1 106 ? -20.031 12.562 2.189 1 43.44 106 ARG A N 1
ATOM 816 C CA . ARG A 1 106 ? -20.922 11.555 1.62 1 43.44 106 ARG A CA 1
ATOM 817 C C . ARG A 1 106 ? -21.078 11.75 0.116 1 43.44 106 ARG A C 1
ATOM 819 O O . ARG A 1 106 ? -21.609 10.883 -0.578 1 43.44 106 ARG A O 1
ATOM 826 N N . THR A 1 107 ? -21.469 13 -0.255 1 39.78 107 THR A N 1
ATOM 827 C CA . THR A 1 107 ? -22.062 13.258 -1.559 1 39.78 107 THR A CA 1
ATOM 828 C C . THR A 1 107 ? -21.109 12.883 -2.682 1 39.78 107 THR A C 1
ATOM 830 O O . THR A 1 107 ? -21.5 12.766 -3.84 1 39.78 107 THR A O 1
ATOM 833 N N . VAL A 1 108 ? -19.906 13.352 -2.561 1 40.34 108 VAL A N 1
ATOM 834 C CA . VAL A 1 108 ? -19.188 13.555 -3.812 1 40.34 108 VAL A CA 1
ATOM 835 C C . VAL A 1 108 ? -18.703 12.219 -4.355 1 40.34 108 VAL A C 1
ATOM 837 O O . VAL A 1 108 ? -17.922 12.172 -5.305 1 40.34 108 VAL A O 1
ATOM 840 N N . ARG A 1 109 ? -18.828 11.172 -3.561 1 45 109 ARG A N 1
ATOM 841 C CA . ARG A 1 109 ? -17.719 10.25 -3.693 1 45 109 ARG A CA 1
ATOM 842 C C . ARG A 1 109 ? -17.656 9.648 -5.094 1 45 109 ARG A C 1
ATOM 844 O O . ARG A 1 109 ? -17.016 8.625 -5.309 1 45 109 ARG A O 1
ATOM 851 N N . LYS A 1 110 ? -18.719 9.57 -5.82 1 45.81 110 LYS A N 1
ATOM 852 C CA . LYS A 1 110 ? -18.5 8.656 -6.938 1 45.81 110 LYS A CA 1
ATOM 853 C C . LYS A 1 110 ? -17.297 9.086 -7.773 1 45.81 110 LYS A C 1
ATOM 855 O O . LYS A 1 110 ? -17.406 9.961 -8.633 1 45.81 110 LYS A O 1
ATOM 860 N N . PHE A 1 111 ? -16.109 9.492 -7.133 1 45.75 111 PHE A N 1
ATOM 861 C CA . PHE A 1 111 ? -15.117 10.07 -8.023 1 45.75 111 PHE A CA 1
ATOM 862 C C . PHE A 1 111 ? -14.531 9 -8.945 1 45.75 111 PHE A C 1
ATOM 864 O O . PHE A 1 111 ? -14.266 7.879 -8.508 1 45.75 111 PHE A O 1
ATOM 871 N N . GLN A 1 112 ? -14.82 9.047 -10.18 1 53.03 112 GLN A N 1
ATOM 872 C CA . GLN A 1 112 ? -14.07 8.32 -11.195 1 53.03 112 GLN A CA 1
ATOM 873 C C . GLN A 1 112 ? -12.57 8.602 -11.078 1 53.03 112 GLN A C 1
ATOM 875 O O . GLN A 1 112 ? -12.156 9.75 -10.961 1 53.03 112 GLN A O 1
ATOM 880 N N . PRO A 1 113 ? -11.898 7.703 -10.555 1 53.25 113 PRO A N 1
ATOM 881 C CA . PRO A 1 113 ? -10.453 7.926 -10.531 1 53.25 113 PRO A CA 1
ATOM 882 C C . PRO A 1 113 ? -9.953 8.711 -11.742 1 53.25 113 PRO A C 1
ATOM 884 O O . PRO A 1 113 ? -10.398 8.477 -12.859 1 53.25 113 PRO A O 1
ATOM 887 N N . ALA A 1 114 ? -9.383 9.867 -11.57 1 56.44 114 ALA A N 1
ATOM 888 C CA . ALA A 1 114 ? -8.836 10.641 -12.68 1 56.44 114 ALA A CA 1
ATOM 889 C C . ALA A 1 114 ? -7.73 9.867 -13.391 1 56.44 114 ALA A C 1
ATOM 891 O O . ALA A 1 114 ? -6.66 9.633 -12.82 1 56.44 114 ALA A O 1
ATOM 892 N N . PRO A 1 115 ? -8.133 9.289 -14.469 1 57.16 115 PRO A N 1
ATOM 893 C CA . PRO A 1 115 ? -7.121 8.508 -15.188 1 57.16 115 PRO A CA 1
ATOM 894 C C . PRO A 1 115 ? -5.816 9.273 -15.375 1 57.16 115 PRO A C 1
ATOM 896 O O . PRO A 1 115 ? -4.734 8.688 -15.32 1 57.16 115 PRO A O 1
ATOM 899 N N . GLY A 1 116 ? -5.961 10.594 -15.531 1 59.12 116 GLY A N 1
ATOM 900 C CA . GLY A 1 116 ? -4.77 11.383 -15.789 1 59.12 116 GLY A CA 1
ATOM 901 C C . GLY A 1 116 ? -3.807 11.406 -14.617 1 59.12 116 GLY A C 1
ATOM 902 O O . GLY A 1 116 ? -2.598 11.227 -14.797 1 59.12 116 GLY A O 1
ATOM 903 N N . TRP A 1 117 ? -4.309 11.57 -13.477 1 59.16 117 TRP A N 1
ATOM 904 C CA . TRP A 1 117 ? -3.441 11.664 -12.312 1 59.16 117 TRP A CA 1
ATOM 905 C C . TRP A 1 117 ? -2.719 10.352 -12.055 1 59.16 117 TRP A C 1
ATOM 907 O O . TRP A 1 117 ? -1.508 10.336 -11.82 1 59.16 117 TRP A O 1
ATOM 917 N N . GLN A 1 118 ? -3.369 9.281 -12.07 1 66.38 118 GLN A N 1
ATOM 918 C CA . GLN A 1 118 ? -2.795 7.953 -11.859 1 66.38 118 GLN A CA 1
ATOM 919 C C . GLN A 1 118 ? -1.701 7.656 -12.883 1 66.38 118 GLN A C 1
ATOM 921 O O . GLN A 1 118 ? -0.637 7.145 -12.531 1 66.38 118 GLN A O 1
ATOM 926 N N . SER A 1 119 ? -2.086 7.965 -14.039 1 63.44 119 SER A N 1
ATOM 927 C CA . SER A 1 119 ? -1.102 7.758 -15.102 1 63.44 119 SER A CA 1
ATOM 928 C C . SER A 1 119 ? 0.152 8.586 -14.859 1 63.44 119 SER A C 1
ATOM 930 O O . SER A 1 119 ? 1.271 8.109 -15.055 1 63.44 119 SER A O 1
ATOM 932 N N . LYS A 1 120 ? 0.033 9.766 -14.406 1 63.81 120 LYS A N 1
ATOM 933 C CA . LYS A 1 120 ? 1.164 10.641 -14.109 1 63.81 120 LYS A CA 1
ATOM 934 C C . LYS A 1 120 ? 1.987 10.102 -12.945 1 63.81 120 LYS A C 1
ATOM 936 O O . LYS A 1 120 ? 3.217 10.07 -13.008 1 63.81 120 LYS A O 1
ATOM 941 N N . MET A 1 121 ? 1.339 9.719 -11.992 1 63.03 121 MET A N 1
ATOM 942 C CA . MET A 1 121 ? 2.047 9.219 -10.82 1 63.03 121 MET A CA 1
ATOM 943 C C . MET A 1 121 ? 2.715 7.883 -11.117 1 63.03 121 MET A C 1
ATOM 945 O O . MET A 1 121 ? 3.803 7.602 -10.609 1 63.03 121 MET A O 1
ATOM 949 N N . GLN A 1 122 ? 2.113 7.117 -11.906 1 66.81 122 GLN A N 1
ATOM 950 C CA . GLN A 1 122 ? 2.742 5.883 -12.367 1 66.81 122 GLN A CA 1
ATOM 951 C C . GLN A 1 122 ? 4.027 6.176 -13.141 1 66.81 122 GLN A C 1
ATOM 953 O O . GLN A 1 122 ? 5.012 5.445 -13.023 1 66.81 122 GLN A O 1
ATOM 958 N N . ALA A 1 123 ? 3.92 7.18 -13.859 1 64.38 123 ALA A N 1
ATOM 959 C CA . ALA A 1 123 ? 5.094 7.602 -14.617 1 64.38 123 ALA A CA 1
ATOM 960 C C . ALA A 1 123 ? 6.223 8.031 -13.695 1 64.38 123 ALA A C 1
ATOM 962 O O . ALA A 1 123 ? 7.391 7.715 -13.93 1 64.38 123 ALA A O 1
ATOM 963 N N . VAL A 1 124 ? 5.98 8.656 -12.703 1 60.69 124 VAL A N 1
ATOM 964 C CA . VAL A 1 124 ? 6.957 9.117 -11.727 1 60.69 124 VAL A CA 1
ATOM 965 C C . VAL A 1 124 ? 7.578 7.914 -11.016 1 60.69 124 VAL A C 1
ATOM 967 O O . VAL A 1 124 ? 8.797 7.844 -10.859 1 60.69 124 VAL A O 1
ATOM 970 N N . GLN A 1 125 ? 6.84 7.008 -10.68 1 64.94 125 GLN A N 1
ATOM 971 C CA . GLN A 1 125 ? 7.293 5.801 -9.992 1 64.94 125 GLN A CA 1
ATOM 972 C C . GLN A 1 125 ? 8.164 4.941 -10.898 1 64.94 125 GLN A C 1
ATOM 974 O O . GLN A 1 125 ? 9.172 4.379 -10.453 1 64.94 125 GLN A O 1
ATOM 979 N N . ALA A 1 126 ? 7.699 4.855 -12.148 1 63.28 126 ALA A N 1
ATOM 980 C CA . 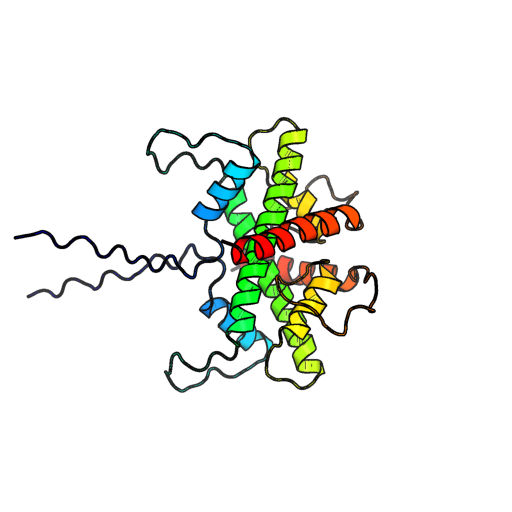ALA A 1 126 ? 8.484 4.117 -13.133 1 63.28 126 ALA A CA 1
ATOM 981 C C . ALA A 1 126 ? 9.844 4.766 -13.352 1 63.28 126 ALA A C 1
ATOM 983 O O . ALA A 1 126 ? 10.844 4.074 -13.586 1 63.28 126 ALA A O 1
ATOM 984 N N . GLY A 1 127 ? 9.914 5.98 -13.289 1 62.03 127 GLY A N 1
ATOM 985 C CA . GLY A 1 127 ? 11.156 6.715 -13.438 1 62.03 127 GLY A CA 1
ATOM 986 C C . GLY A 1 127 ? 12.148 6.453 -12.312 1 62.03 127 GLY A C 1
ATOM 987 O O . GLY A 1 127 ? 13.359 6.414 -12.539 1 62.03 127 GLY A O 1
ATOM 988 N N . LYS A 1 128 ? 11.594 6.324 -11.273 1 59.09 128 LYS A N 1
ATOM 989 C CA . LYS A 1 128 ? 12.453 6.07 -10.125 1 59.09 128 LYS A CA 1
ATOM 990 C C . LYS A 1 128 ? 13.156 4.719 -10.25 1 59.09 128 LYS A C 1
ATOM 992 O O . LYS A 1 128 ? 14.344 4.598 -9.938 1 59.09 128 LYS A O 1
ATOM 997 N N . VAL A 1 129 ? 12.516 3.816 -10.734 1 57.16 129 VAL A N 1
ATOM 998 C CA . VAL A 1 129 ? 13.094 2.492 -10.953 1 57.16 129 VAL A CA 1
ATOM 999 C C . VAL A 1 129 ? 14.172 2.564 -12.031 1 57.16 129 VAL A C 1
ATOM 1001 O O . VAL A 1 129 ? 15.242 1.967 -11.883 1 57.16 129 VAL A O 1
ATOM 1004 N N . MET A 1 130 ? 13.828 3.254 -13.062 1 56.28 130 MET A N 1
ATOM 1005 C CA . MET A 1 130 ? 14.812 3.393 -14.133 1 56.28 130 MET A CA 1
ATOM 1006 C C . MET A 1 130 ? 16.016 4.199 -13.664 1 56.28 130 MET A C 1
ATOM 1008 O O . MET A 1 130 ? 17.141 3.969 -14.109 1 56.28 130 MET A O 1
ATOM 1012 N N . GLY A 1 131 ? 15.82 5.047 -12.82 1 52.81 131 GLY A N 1
ATOM 1013 C CA . GLY A 1 131 ? 16.922 5.848 -12.328 1 52.81 131 GLY A CA 1
ATOM 1014 C C . GLY A 1 131 ? 17.812 5.102 -11.352 1 52.81 131 GLY A C 1
ATOM 1015 O O . GLY A 1 131 ? 18.969 5.484 -11.133 1 52.81 131 GLY A O 1
ATOM 1016 N N . SER A 1 132 ? 17.25 4.324 -10.594 1 48.28 132 SER A N 1
ATOM 1017 C CA . SER A 1 132 ? 18.062 3.562 -9.656 1 48.28 132 SER A CA 1
ATOM 1018 C C . SER A 1 132 ? 18.922 2.533 -10.383 1 48.28 132 SER A C 1
ATOM 1020 O O . SER A 1 132 ? 20 2.182 -9.914 1 48.28 132 SER A O 1
ATOM 1022 N N . ARG A 1 133 ? 18.781 2.115 -11.586 1 46.19 133 ARG A N 1
ATOM 1023 C CA . ARG A 1 133 ? 19.594 1.17 -12.344 1 46.19 133 ARG A CA 1
ATOM 1024 C C . ARG A 1 133 ? 20.828 1.855 -12.93 1 46.19 133 ARG A C 1
ATOM 1026 O O . ARG A 1 133 ? 21.812 1.195 -13.25 1 46.19 133 ARG A O 1
ATOM 1033 N N . ASP A 1 134 ? 20.766 3.057 -13.133 1 44.84 134 ASP A N 1
ATOM 1034 C CA . ASP A 1 134 ? 21.906 3.744 -13.734 1 44.84 134 ASP A CA 1
ATOM 1035 C C . ASP A 1 134 ? 22.844 4.293 -12.664 1 44.84 134 ASP A C 1
ATOM 1037 O O . ASP A 1 134 ? 23.891 4.875 -12.984 1 44.84 134 ASP A O 1
ATOM 1041 N N . SER A 1 135 ? 22.531 4.215 -11.516 1 36.53 135 SER A N 1
ATOM 1042 C CA . SER A 1 135 ? 23.609 4.672 -10.648 1 36.53 135 SER A CA 1
ATOM 1043 C C . SER A 1 135 ? 24.469 3.504 -10.164 1 36.53 135 SER A C 1
ATOM 1045 O O . SER A 1 135 ? 23.953 2.404 -9.945 1 36.53 135 SER A O 1
ATOM 1047 N N . MET B 1 1 ? 39.312 -2.281 29.484 1 28.91 1 MET B N 1
ATOM 1048 C CA . MET B 1 1 ? 38.312 -3.24 29 1 28.91 1 MET B CA 1
ATOM 1049 C C . MET B 1 1 ? 37.375 -2.582 28.016 1 28.91 1 MET B C 1
ATOM 1051 O O . MET B 1 1 ? 36.719 -1.589 28.344 1 28.91 1 MET B O 1
ATOM 1055 N N . GLN B 1 2 ? 37.656 -2.635 26.75 1 32.03 2 GLN B N 1
ATOM 1056 C CA . GLN B 1 2 ? 37.031 -1.91 25.641 1 32.03 2 GLN B CA 1
ATOM 1057 C C . GLN B 1 2 ? 35.562 -2.238 25.516 1 32.03 2 GLN B C 1
ATOM 1059 O O . GLN B 1 2 ? 35.156 -3.408 25.531 1 32.03 2 GLN B O 1
ATOM 1064 N N . ARG B 1 3 ? 34.688 -1.416 26.047 1 34 3 ARG B N 1
ATOM 1065 C CA . ARG B 1 3 ? 33.25 -1.579 25.953 1 34 3 ARG B CA 1
ATOM 1066 C C . ARG B 1 3 ? 32.812 -1.943 24.531 1 34 3 ARG B C 1
ATOM 1068 O O . ARG B 1 3 ? 33.312 -1.353 23.562 1 34 3 ARG B O 1
ATOM 1075 N N . ALA B 1 4 ? 32.531 -3.217 24.25 1 35.25 4 ALA B N 1
ATOM 1076 C CA . ALA B 1 4 ? 32.031 -3.691 22.953 1 35.25 4 ALA B CA 1
ATOM 1077 C C . ALA B 1 4 ? 30.891 -2.82 22.438 1 35.25 4 ALA B C 1
ATOM 1079 O O . ALA B 1 4 ? 30.078 -2.344 23.219 1 35.25 4 ALA B O 1
ATOM 1080 N N . PRO B 1 5 ? 31.016 -2.166 21.328 1 36.69 5 PRO B N 1
ATOM 1081 C CA . PRO B 1 5 ? 29.969 -1.312 20.766 1 36.69 5 PRO B CA 1
ATOM 1082 C C . PRO B 1 5 ? 28.609 -2.014 20.703 1 36.69 5 PRO B C 1
ATOM 1084 O O . PRO B 1 5 ? 28.562 -3.24 20.578 1 36.69 5 PRO B O 1
ATOM 1087 N N . PRO B 1 6 ? 27.516 -1.577 21.359 1 34.72 6 PRO B N 1
ATOM 1088 C CA . PRO B 1 6 ? 26.203 -2.203 21.297 1 34.72 6 PRO B CA 1
ATOM 1089 C C . PRO B 1 6 ? 25.828 -2.674 19.875 1 34.72 6 PRO B C 1
ATOM 1091 O O . PRO B 1 6 ? 26.219 -2.043 18.891 1 34.72 6 PRO B O 1
ATOM 1094 N N . TYR B 1 7 ? 25.734 -3.924 19.531 1 32.59 7 TYR B N 1
ATOM 1095 C CA . TYR B 1 7 ? 25.203 -4.523 18.312 1 32.59 7 TYR B CA 1
ATOM 1096 C C . TYR B 1 7 ? 23.922 -3.828 17.875 1 32.59 7 TYR B C 1
ATOM 1098 O O . TYR B 1 7 ? 22.922 -3.818 18.625 1 32.59 7 TYR B O 1
ATOM 1106 N N . THR B 1 8 ? 23.953 -2.59 17.453 1 36.56 8 THR B N 1
ATOM 1107 C CA . THR B 1 8 ? 22.766 -2.033 16.828 1 36.56 8 THR B CA 1
ATOM 1108 C C . THR B 1 8 ? 22.094 -3.059 15.922 1 36.56 8 THR B C 1
ATOM 1110 O O . THR B 1 8 ? 22.734 -3.625 15.039 1 36.56 8 THR B O 1
ATOM 1113 N N . LEU B 1 9 ? 21.359 -4.031 16.469 1 33.94 9 LEU B N 1
ATOM 1114 C CA . LEU B 1 9 ? 20.531 -4.91 15.641 1 33.94 9 LEU B CA 1
ATOM 1115 C C . LEU B 1 9 ? 20 -4.176 14.414 1 33.94 9 LEU B C 1
ATOM 1117 O O . LEU B 1 9 ? 19.172 -3.275 14.531 1 33.94 9 LEU B O 1
ATOM 1121 N N . GLU B 1 10 ? 20.656 -3.631 13.523 1 36.5 10 GLU B N 1
ATOM 1122 C CA . GLU B 1 10 ? 20.391 -3.119 12.18 1 36.5 10 GLU B CA 1
ATOM 1123 C C . GLU B 1 10 ? 19.344 -3.967 11.461 1 36.5 10 GLU B C 1
ATOM 1125 O O . GLU B 1 10 ? 19.531 -4.34 10.297 1 36.5 10 GLU B O 1
ATOM 1130 N N . GLY B 1 11 ? 18.734 -4.98 11.992 1 35.88 11 GLY B N 1
ATOM 1131 C CA . GLY B 1 11 ? 17.828 -5.652 11.07 1 35.88 11 GLY B CA 1
ATOM 1132 C C . GLY B 1 11 ? 16.891 -4.699 10.352 1 35.88 11 GLY B C 1
ATOM 1133 O O . GLY B 1 11 ? 15.672 -4.762 10.531 1 35.88 11 GLY B O 1
ATOM 1134 N N . GLU B 1 12 ? 16.891 -3.457 10.195 1 39.75 12 GLU B N 1
ATOM 1135 C CA . GLU B 1 12 ? 16.359 -2.318 9.445 1 39.75 12 GLU B CA 1
ATOM 1136 C C . GLU B 1 12 ? 15.992 -2.719 8.023 1 39.75 12 GLU B C 1
ATOM 1138 O O . GLU B 1 12 ? 15.445 -1.912 7.266 1 39.75 12 GLU B O 1
ATOM 1143 N N . GLY B 1 13 ? 16.672 -3.592 7.406 1 41.28 13 GLY B N 1
ATOM 1144 C CA . GLY B 1 13 ? 16.531 -3.893 5.992 1 41.28 13 GLY B CA 1
ATOM 1145 C C . GLY B 1 13 ? 15.094 -4.09 5.562 1 41.28 13 GLY B C 1
ATOM 1146 O O . GLY B 1 13 ? 14.734 -3.779 4.426 1 41.28 13 GLY B O 1
ATOM 1147 N N . ASP B 1 14 ? 14.344 -5.094 6.164 1 45.06 14 ASP B N 1
ATOM 1148 C CA . ASP B 1 14 ? 13.188 -5.668 5.484 1 45.06 14 ASP B CA 1
ATOM 1149 C C . ASP B 1 14 ? 11.945 -4.801 5.684 1 45.06 14 ASP B C 1
ATOM 1151 O O . ASP B 1 14 ? 10.82 -5.258 5.473 1 45.06 14 ASP B O 1
ATOM 1155 N N . ARG B 1 15 ? 11.984 -3.809 6.625 1 51.91 15 ARG B N 1
ATOM 1156 C CA . ARG B 1 15 ? 10.695 -3.166 6.855 1 51.91 15 ARG B CA 1
ATOM 1157 C C . ARG B 1 15 ? 10.406 -2.121 5.785 1 51.91 15 ARG B C 1
ATOM 1159 O O . ARG B 1 15 ? 11.258 -1.28 5.484 1 51.91 15 ARG B O 1
ATOM 1166 N N . VAL B 1 16 ? 9.656 -2.389 4.762 1 56.16 16 VAL B N 1
ATOM 1167 C CA . VAL B 1 16 ? 9.375 -1.522 3.621 1 56.16 16 VAL B CA 1
ATOM 1168 C C . VAL B 1 16 ? 8.805 -0.192 4.109 1 56.16 16 VAL B C 1
ATOM 1170 O O . VAL B 1 16 ? 9.195 0.873 3.623 1 56.16 16 VAL B O 1
ATOM 1173 N N . LEU B 1 17 ? 7.777 -0.272 5.082 1 71.94 17 LEU B N 1
ATOM 1174 C CA . LEU B 1 17 ? 7.113 0.962 5.492 1 71.94 17 LEU B CA 1
ATOM 1175 C C . LEU B 1 17 ? 7.227 1.168 6.996 1 71.94 17 LEU B C 1
ATOM 1177 O O . LEU B 1 17 ? 6.793 0.32 7.777 1 71.94 17 LEU B O 1
ATOM 1181 N N . SER B 1 18 ? 8.094 2.211 7.406 1 80.62 18 SER B N 1
ATOM 1182 C CA . SER B 1 18 ? 8.227 2.566 8.812 1 80.62 18 SER B CA 1
ATOM 1183 C C . SER B 1 18 ? 7.758 3.996 9.07 1 80.62 18 SER B C 1
ATOM 1185 O O . SER B 1 18 ? 7.602 4.781 8.133 1 80.62 18 SER B O 1
ATOM 1187 N N . LYS B 1 19 ? 7.617 4.305 10.383 1 84.75 19 LYS B N 1
ATOM 1188 C CA . LYS B 1 19 ? 7.254 5.66 10.789 1 84.75 19 LYS B CA 1
ATOM 1189 C C . LYS B 1 19 ? 8.312 6.668 10.352 1 84.75 19 LYS B C 1
ATOM 1191 O O . LYS B 1 19 ? 7.977 7.746 9.844 1 84.75 19 LYS B O 1
ATOM 1196 N N . ARG B 1 20 ? 9.469 6.293 10.578 1 84 20 ARG B N 1
ATOM 1197 C CA . ARG B 1 20 ? 10.57 7.168 10.195 1 84 20 ARG B CA 1
ATOM 1198 C C . ARG B 1 20 ? 10.547 7.461 8.695 1 84 20 ARG B C 1
ATOM 1200 O O . ARG B 1 20 ? 10.703 8.609 8.281 1 84 20 ARG B O 1
ATOM 1207 N N . LYS B 1 21 ? 10.43 6.363 7.898 1 83.88 21 LYS B N 1
ATOM 1208 C CA . LYS B 1 21 ? 10.391 6.52 6.449 1 83.88 21 LYS B CA 1
ATOM 1209 C C . LYS B 1 21 ? 9.211 7.391 6.023 1 83.88 21 LYS B C 1
ATOM 1211 O O . LYS B 1 21 ? 9.328 8.203 5.102 1 83.88 21 LYS B O 1
ATOM 1216 N N . LEU B 1 22 ? 8.109 7.227 6.668 1 88.44 22 LEU B N 1
ATOM 1217 C CA . LEU B 1 22 ? 6.926 8.031 6.383 1 88.44 22 LEU B CA 1
ATOM 1218 C C . LEU B 1 22 ? 7.184 9.5 6.688 1 88.44 22 LEU B C 1
ATOM 1220 O O . LEU B 1 22 ? 6.82 10.375 5.895 1 88.44 22 LEU B O 1
ATOM 1224 N N . ASP B 1 23 ? 7.766 9.797 7.836 1 85.94 23 ASP B N 1
ATOM 1225 C CA . ASP B 1 23 ? 8.109 11.164 8.219 1 85.94 23 ASP B CA 1
ATOM 1226 C C . ASP B 1 23 ? 9.047 11.805 7.195 1 85.94 23 ASP B C 1
ATOM 1228 O O . ASP B 1 23 ? 8.852 12.961 6.812 1 85.94 23 ASP B O 1
ATOM 1232 N N . GLU B 1 24 ? 10.016 11.047 6.832 1 86.12 24 GLU B N 1
ATOM 1233 C CA . GLU B 1 24 ? 10.969 11.531 5.836 1 86.12 24 GLU B CA 1
ATOM 1234 C C . GLU B 1 24 ? 10.273 11.852 4.516 1 86.12 24 GLU B C 1
ATOM 1236 O O . GLU B 1 24 ? 10.586 12.852 3.871 1 86.12 24 GLU B O 1
ATOM 1241 N N . LEU B 1 25 ? 9.414 11.008 4.113 1 87.88 25 LEU B N 1
ATOM 1242 C CA . LEU B 1 25 ? 8.664 11.203 2.877 1 87.88 25 LEU B CA 1
ATOM 1243 C C . LEU B 1 25 ? 7.844 12.484 2.936 1 87.88 25 LEU B C 1
ATOM 1245 O O . LEU B 1 25 ? 7.875 13.297 2.004 1 87.88 25 LEU B O 1
ATOM 1249 N N . VAL B 1 26 ? 7.129 12.727 3.998 1 91.12 26 VAL B N 1
ATOM 1250 C CA . VAL B 1 26 ? 6.301 13.922 4.164 1 91.12 26 VAL B CA 1
ATOM 1251 C C . VAL B 1 26 ? 7.184 15.164 4.145 1 91.12 26 VAL B C 1
ATOM 1253 O O . VAL B 1 26 ? 6.84 16.172 3.516 1 91.12 26 VAL B O 1
ATOM 1256 N N . ARG B 1 27 ? 8.32 15.094 4.824 1 89.31 27 ARG B N 1
ATOM 1257 C CA . ARG B 1 27 ? 9.242 16.219 4.855 1 89.31 27 ARG B CA 1
ATOM 1258 C C . ARG B 1 27 ? 9.75 16.547 3.459 1 89.31 27 ARG B C 1
ATOM 1260 O O . ARG B 1 27 ? 9.828 17.719 3.082 1 89.31 27 ARG B O 1
ATOM 1267 N N . GLN B 1 28 ? 10.117 15.523 2.773 1 86.81 28 GLN B N 1
ATOM 1268 C CA . GLN B 1 28 ? 10.609 15.695 1.412 1 86.81 28 GLN B CA 1
ATOM 1269 C C . GLN B 1 28 ? 9.578 16.375 0.529 1 86.81 28 GLN B C 1
ATOM 1271 O O . GLN B 1 28 ? 9.914 17.25 -0.27 1 86.81 28 GLN B O 1
ATOM 1276 N N . VAL B 1 29 ? 8.336 16.109 0.648 1 87.75 29 VAL B N 1
ATOM 1277 C CA . VAL B 1 29 ? 7.285 16.594 -0.241 1 87.75 29 VAL B CA 1
ATOM 1278 C C . VAL B 1 29 ? 6.855 18 0.187 1 87.75 29 VAL B C 1
ATOM 1280 O O . VAL B 1 29 ? 6.633 18.875 -0.656 1 87.75 29 VAL B O 1
ATOM 1283 N N . THR B 1 30 ? 6.75 18.203 1.48 1 85.62 30 THR B N 1
ATOM 1284 C CA . THR B 1 30 ? 6.285 19.5 1.98 1 85.62 30 THR B CA 1
ATOM 1285 C C . THR B 1 30 ? 7.426 20.516 1.996 1 85.62 30 THR B C 1
ATOM 1287 O O . THR B 1 30 ? 7.188 21.719 2.09 1 85.62 30 THR B O 1
ATOM 1290 N N . GLY B 1 31 ? 8.695 20.031 1.93 1 81.19 31 GLY B N 1
ATOM 1291 C CA . GLY B 1 31 ? 9.844 20.922 2.029 1 81.19 31 GLY B CA 1
ATOM 1292 C C . GLY B 1 31 ? 10.109 21.406 3.445 1 81.19 31 GLY B C 1
ATOM 1293 O O . GLY B 1 31 ? 10.836 22.375 3.654 1 81.19 31 GLY B O 1
ATOM 1294 N N . ALA B 1 32 ? 9.445 20.703 4.375 1 74.94 32 ALA B N 1
ATOM 1295 C CA . ALA B 1 32 ? 9.68 21.094 5.762 1 74.94 32 ALA B CA 1
ATOM 1296 C C . ALA B 1 32 ? 11.117 20.797 6.184 1 74.94 32 ALA B C 1
ATOM 1298 O O . ALA B 1 32 ? 11.68 19.781 5.793 1 74.94 32 ALA B O 1
ATOM 1299 N N . ALA B 1 33 ? 11.82 21.875 6.68 1 68.06 33 ALA B N 1
ATOM 1300 C CA . ALA B 1 33 ? 13.211 21.734 7.102 1 68.06 33 ALA B CA 1
ATOM 1301 C C . ALA B 1 33 ? 13.359 20.703 8.203 1 68.06 33 ALA B C 1
ATOM 1303 O O . ALA B 1 33 ? 12.43 20.484 8.992 1 68.06 33 ALA B O 1
ATOM 1304 N N . PRO B 1 34 ? 14.461 19.859 8 1 62.69 34 PRO B N 1
ATOM 1305 C CA . PRO B 1 34 ? 14.703 19 9.156 1 62.69 34 PRO B CA 1
ATOM 1306 C C . PRO B 1 34 ? 14.828 19.781 10.461 1 62.69 34 PRO B C 1
ATOM 1308 O O . PRO B 1 34 ? 15.289 20.922 10.461 1 62.69 34 PRO B O 1
ATOM 1311 N N . SER B 1 35 ? 13.992 19.5 11.43 1 54.94 35 SER B N 1
ATOM 1312 C CA . SER B 1 35 ? 14.195 20.203 12.688 1 54.94 35 SER B CA 1
ATOM 1313 C C . SER B 1 35 ? 15.625 20.031 13.195 1 54.94 35 SER B C 1
ATOM 1315 O O . SER B 1 35 ? 16.188 18.938 13.102 1 54.94 35 SER B O 1
ATOM 1317 N N . THR B 1 36 ? 16.547 20.969 13.047 1 53.09 36 THR B N 1
ATOM 1318 C CA . THR B 1 36 ? 17.906 20.984 13.547 1 53.09 36 THR B CA 1
ATOM 1319 C C . THR B 1 36 ? 18 20.328 14.922 1 53.09 36 THR B C 1
ATOM 1321 O O . THR B 1 36 ? 19.094 20.078 15.438 1 53.09 36 THR B O 1
ATOM 1324 N N . ASP B 1 37 ? 17.125 20.531 15.805 1 49.72 37 ASP B N 1
ATOM 1325 C CA . ASP B 1 37 ? 17.266 20.047 17.172 1 49.72 37 ASP B CA 1
ATOM 1326 C C . ASP B 1 37 ? 17.156 18.516 17.234 1 49.72 37 ASP B C 1
ATOM 1328 O O . ASP B 1 37 ? 16.312 17.922 16.547 1 49.72 37 ASP B O 1
ATOM 1332 N N . ASN B 1 38 ? 18.234 17.734 17.391 1 48.97 38 ASN B N 1
ATOM 1333 C CA . ASN B 1 38 ? 18.438 16.312 17.625 1 48.97 38 ASN B CA 1
ATOM 1334 C C . ASN B 1 38 ? 17.188 15.672 18.219 1 48.97 38 ASN B C 1
ATOM 1336 O O . ASN B 1 38 ? 17.234 14.555 18.734 1 48.97 38 ASN B O 1
ATOM 1340 N N . SER B 1 39 ? 16.203 16.359 18.688 1 46.81 39 SER B N 1
ATOM 1341 C CA . SER B 1 39 ? 15.133 15.766 19.484 1 46.81 39 SER B CA 1
ATOM 1342 C C . SER B 1 39 ? 14.242 14.859 18.641 1 46.81 39 SER B C 1
ATOM 1344 O O . SER B 1 39 ? 13.797 15.258 17.562 1 46.81 39 SER B O 1
ATOM 1346 N N . GLU B 1 40 ? 14.359 13.555 18.547 1 49.81 40 GLU B N 1
ATOM 1347 C CA . GLU B 1 40 ? 13.43 12.516 18.125 1 49.81 40 GLU B CA 1
ATOM 1348 C C . GLU B 1 40 ? 12.047 13.086 17.844 1 49.81 40 GLU B C 1
ATOM 1350 O 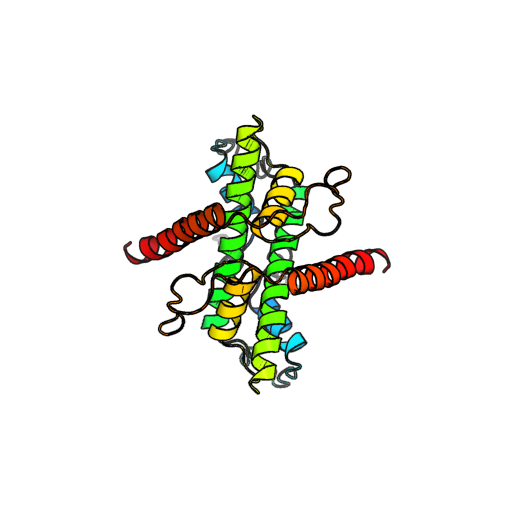O . GLU B 1 40 ? 11.203 12.422 17.234 1 49.81 40 GLU B O 1
ATOM 1355 N N . SER B 1 41 ? 11.625 14.18 18.453 1 50.47 41 SER B N 1
ATOM 1356 C CA . SER B 1 41 ? 10.32 14.75 18.781 1 50.47 41 SER B CA 1
ATOM 1357 C C . SER B 1 41 ? 9.648 15.344 17.547 1 50.47 41 SER B C 1
ATOM 1359 O O . SER B 1 41 ? 8.422 15.469 17.516 1 50.47 41 SER B O 1
ATOM 1361 N N . THR B 1 42 ? 10.258 15.984 16.594 1 57.44 42 THR B N 1
ATOM 1362 C CA . THR B 1 42 ? 9.328 16.859 15.883 1 57.44 42 THR B CA 1
ATOM 1363 C C . THR B 1 42 ? 8.758 16.156 14.656 1 57.44 42 THR B C 1
ATOM 1365 O O . THR B 1 42 ? 9.344 16.219 13.57 1 57.44 42 THR B O 1
ATOM 1368 N N . SER B 1 43 ? 8.289 15.023 14.773 1 62.81 43 SER B N 1
ATOM 1369 C CA . SER B 1 43 ? 7.551 14.445 13.656 1 62.81 43 SER B CA 1
ATOM 1370 C C . SER B 1 43 ? 6.543 15.445 13.086 1 62.81 43 SER B C 1
ATOM 1372 O O . SER B 1 43 ? 5.789 16.062 13.836 1 62.81 43 SER B O 1
ATOM 1374 N N . ILE B 1 44 ? 6.719 15.781 11.906 1 75.5 44 ILE B N 1
ATOM 1375 C CA . ILE B 1 44 ? 5.777 16.672 11.234 1 75.5 44 ILE B CA 1
ATOM 1376 C C . ILE B 1 44 ? 4.504 15.906 10.883 1 75.5 44 ILE B C 1
ATOM 1378 O O . ILE B 1 44 ? 3.486 16.516 10.531 1 75.5 44 ILE B O 1
ATOM 1382 N N . LEU B 1 45 ? 4.711 14.625 11.102 1 83.88 45 LEU B N 1
ATOM 1383 C CA . LEU B 1 45 ? 3.557 13.781 10.805 1 83.88 45 LEU B CA 1
ATOM 1384 C C . LEU B 1 45 ? 2.777 13.461 12.078 1 83.88 45 LEU B C 1
ATOM 1386 O O . LEU B 1 45 ? 3.336 12.906 13.023 1 83.88 45 LEU B O 1
ATOM 1390 N N . MET B 1 46 ? 1.551 13.812 12.125 1 89.44 46 MET B N 1
ATOM 1391 C CA . MET B 1 46 ? 0.707 13.531 13.289 1 89.44 46 MET B CA 1
ATOM 1392 C C . MET B 1 46 ? 0.561 12.023 13.5 1 89.44 46 MET B C 1
ATOM 1394 O O . MET B 1 46 ? 0.455 11.266 12.539 1 89.44 46 MET B O 1
ATOM 1398 N N . PRO B 1 47 ? 0.528 11.625 14.727 1 89.88 47 PRO B N 1
ATOM 1399 C CA . PRO B 1 47 ? 0.453 10.195 15.047 1 89.88 47 PRO B CA 1
ATOM 1400 C C . PRO B 1 47 ? -0.744 9.508 14.398 1 89.88 47 PRO B C 1
ATOM 1402 O O . PRO B 1 47 ? -0.646 8.344 13.984 1 89.88 47 PRO B O 1
ATOM 1405 N N . ASP B 1 48 ? -1.863 10.234 14.344 1 90.38 48 ASP B N 1
ATOM 1406 C CA . ASP B 1 48 ? -3.055 9.625 13.758 1 90.38 48 ASP B CA 1
ATOM 1407 C C . ASP B 1 48 ? -2.877 9.406 12.258 1 90.38 48 ASP B C 1
ATOM 1409 O O . ASP B 1 48 ? -3.371 8.414 11.711 1 90.38 48 ASP B O 1
ATOM 1413 N N . VAL B 1 49 ? -2.166 10.273 11.594 1 93.38 49 VAL B N 1
ATOM 1414 C CA . VAL B 1 49 ? -1.888 10.125 10.172 1 93.38 49 VAL B CA 1
ATOM 1415 C C . VAL B 1 49 ? -0.935 8.953 9.945 1 93.38 49 VAL B C 1
ATOM 1417 O O . VAL B 1 49 ? -1.164 8.117 9.062 1 93.38 49 VAL B O 1
ATOM 1420 N N . GLU B 1 50 ? 0.027 8.93 10.781 1 91.44 50 GLU B N 1
ATOM 1421 C CA . GLU B 1 50 ? 1.002 7.848 10.695 1 91.44 50 GLU B CA 1
ATOM 1422 C C . GLU B 1 50 ? 0.332 6.488 10.859 1 91.44 50 GLU B C 1
ATOM 1424 O O . GLU B 1 50 ? 0.527 5.594 10.031 1 91.44 50 GLU B O 1
ATOM 1429 N N . GLU B 1 51 ? -0.449 6.332 11.852 1 91.19 51 GLU B N 1
ATOM 1430 C CA . GLU B 1 51 ? -1.133 5.074 12.141 1 91.19 51 GLU B CA 1
ATOM 1431 C C . GLU B 1 51 ? -2.096 4.703 11.016 1 91.19 51 GLU B C 1
ATOM 1433 O O . GLU B 1 51 ? -2.129 3.553 10.57 1 91.19 51 GLU B O 1
ATOM 1438 N N . SER B 1 52 ? -2.854 5.633 10.555 1 92.25 52 SER B N 1
ATOM 1439 C CA . SER B 1 52 ? -3.832 5.383 9.508 1 92.25 52 SER B CA 1
ATOM 1440 C C . SER B 1 52 ? -3.152 4.965 8.203 1 92.25 52 SER B C 1
ATOM 1442 O O . SER B 1 52 ? -3.617 4.051 7.523 1 92.25 52 SER B O 1
ATOM 1444 N N . MET B 1 53 ? -2.064 5.645 7.914 1 92.75 53 MET B N 1
ATOM 1445 C CA . MET B 1 53 ? -1.364 5.316 6.676 1 92.75 53 MET B CA 1
ATOM 1446 C C . MET B 1 53 ? -0.781 3.908 6.738 1 92.75 53 MET B C 1
ATOM 1448 O O . MET B 1 53 ? -0.766 3.193 5.734 1 92.75 53 MET B O 1
ATOM 1452 N N . MET B 1 54 ? -0.327 3.551 7.91 1 89.81 54 MET B N 1
ATOM 1453 C CA . MET B 1 54 ? 0.19 2.195 8.078 1 89.81 54 MET B CA 1
ATOM 1454 C C . MET B 1 54 ? -0.915 1.163 7.879 1 89.81 54 MET B C 1
ATOM 1456 O O . MET B 1 54 ? -0.705 0.14 7.227 1 89.81 54 MET B O 1
ATOM 1460 N N . GLU B 1 55 ? -2.012 1.459 8.445 1 90.94 55 GLU B N 1
ATOM 1461 C CA . GLU B 1 55 ? -3.156 0.564 8.297 1 90.94 55 GLU B CA 1
ATOM 1462 C C . GLU B 1 55 ? -3.621 0.499 6.848 1 90.94 55 GLU B C 1
ATOM 1464 O O . GLU B 1 55 ? -3.969 -0.574 6.348 1 90.94 55 GLU B O 1
ATOM 1469 N N . VAL B 1 56 ? -3.66 1.612 6.199 1 93.38 56 VAL B N 1
ATOM 1470 C CA . VAL B 1 56 ? -4.051 1.677 4.797 1 93.38 56 VAL B CA 1
ATOM 1471 C C . VAL B 1 56 ? -3.092 0.841 3.953 1 93.38 56 VAL B C 1
ATOM 1473 O O . VAL B 1 56 ? -3.523 0.067 3.096 1 93.38 56 VAL B O 1
ATOM 1476 N N . ALA B 1 57 ? -1.792 1.015 4.191 1 93.12 57 ALA B N 1
ATOM 1477 C CA . ALA B 1 57 ? -0.798 0.234 3.459 1 93.12 57 ALA B CA 1
ATOM 1478 C C . ALA B 1 57 ? -1.02 -1.263 3.658 1 93.12 57 ALA B C 1
ATOM 1480 O O . ALA B 1 57 ? -1.039 -2.027 2.689 1 93.12 57 ALA B O 1
ATOM 1481 N N . ASP B 1 58 ? -1.221 -1.646 4.879 1 89.25 58 ASP B N 1
ATOM 1482 C CA . ASP B 1 58 ? -1.467 -3.049 5.195 1 89.25 58 ASP B CA 1
ATOM 1483 C C . ASP B 1 58 ? -2.719 -3.561 4.488 1 89.25 58 ASP B C 1
ATOM 1485 O O . ASP B 1 58 ? -2.707 -4.645 3.9 1 89.25 58 ASP B O 1
ATOM 1489 N N . ASN B 1 59 ? -3.76 -2.799 4.543 1 91.31 59 ASN B N 1
ATOM 1490 C CA . ASN B 1 59 ? -5.023 -3.193 3.93 1 91.31 59 ASN B CA 1
ATOM 1491 C C . ASN B 1 59 ? -4.91 -3.275 2.41 1 91.31 59 ASN B C 1
ATOM 1493 O O . ASN B 1 59 ? -5.5 -4.156 1.785 1 91.31 59 ASN B O 1
ATOM 1497 N N . PHE B 1 60 ? -4.188 -2.373 1.917 1 93.44 60 PHE B N 1
ATOM 1498 C CA . PHE B 1 60 ? -3.945 -2.396 0.48 1 93.44 60 PHE B CA 1
ATOM 1499 C C . PHE B 1 60 ? -3.271 -3.697 0.064 1 93.44 60 PHE B C 1
ATOM 1501 O O . PHE B 1 60 ? -3.746 -4.387 -0.842 1 93.44 60 PHE B O 1
ATOM 1508 N N . VAL B 1 61 ? -2.252 -4.086 0.708 1 95.06 61 VAL B N 1
ATOM 1509 C CA . VAL B 1 61 ? -1.521 -5.312 0.414 1 95.06 61 VAL B CA 1
ATOM 1510 C C . VAL B 1 61 ? -2.441 -6.52 0.595 1 95.06 61 VAL B C 1
ATOM 1512 O O . VAL B 1 61 ? -2.486 -7.406 -0.259 1 95.06 61 VAL B O 1
ATOM 1515 N N . ASP B 1 62 ? -3.135 -6.535 1.696 1 91.75 62 ASP B N 1
ATOM 1516 C CA . ASP B 1 62 ? -4.07 -7.617 1.976 1 91.75 62 ASP B CA 1
ATOM 1517 C C . ASP B 1 62 ? -5.074 -7.785 0.836 1 91.75 62 ASP B C 1
ATOM 1519 O O . ASP B 1 62 ? -5.32 -8.906 0.376 1 91.75 62 ASP B O 1
ATOM 1523 N N . GLU B 1 63 ? -5.602 -6.676 0.392 1 93.88 63 GLU B N 1
ATOM 1524 C CA . GLU B 1 63 ? -6.609 -6.707 -0.666 1 93.88 63 GLU B CA 1
ATOM 1525 C C . GLU B 1 63 ? -6.012 -7.199 -1.98 1 93.88 63 GLU B C 1
ATOM 1527 O O . GLU B 1 63 ? -6.609 -8.031 -2.668 1 93.88 63 GLU B O 1
ATOM 1532 N N . VAL B 1 64 ? -4.875 -6.734 -2.324 1 96.25 64 VAL B N 1
ATOM 1533 C CA . VAL B 1 64 ? -4.219 -7.113 -3.572 1 96.25 64 VAL B CA 1
ATOM 1534 C C . VAL B 1 64 ? -3.881 -8.602 -3.547 1 96.25 64 VAL B C 1
ATOM 1536 O O . VAL B 1 64 ? -4.191 -9.328 -4.492 1 96.25 64 VAL B O 1
ATOM 1539 N N . ILE B 1 65 ? -3.301 -9.047 -2.43 1 95.19 65 ILE B N 1
ATOM 1540 C CA . ILE B 1 65 ? -2.891 -10.438 -2.305 1 95.19 65 ILE B CA 1
ATOM 1541 C C . ILE B 1 65 ? -4.121 -11.344 -2.338 1 95.19 65 ILE B C 1
ATOM 1543 O O . ILE B 1 65 ? -4.125 -12.367 -3.025 1 95.19 65 ILE B O 1
ATOM 1547 N N . THR B 1 66 ? -5.141 -11.016 -1.607 1 95.06 66 THR B N 1
ATOM 1548 C CA . THR B 1 66 ? -6.367 -11.805 -1.562 1 95.06 66 THR B CA 1
ATOM 1549 C C . THR B 1 66 ? -6.965 -11.961 -2.959 1 95.06 66 THR B C 1
ATOM 1551 O O . THR B 1 66 ? -7.262 -13.078 -3.393 1 95.06 66 THR B O 1
ATOM 1554 N N . ALA B 1 67 ? -7.137 -10.844 -3.711 1 95.94 67 ALA B N 1
ATOM 1555 C CA . ALA B 1 67 ? -7.703 -10.883 -5.055 1 95.94 67 ALA B CA 1
ATOM 1556 C C . ALA B 1 67 ? -6.809 -11.664 -6.008 1 95.94 67 ALA B C 1
ATOM 1558 O O . ALA B 1 67 ? -7.297 -12.422 -6.852 1 95.94 67 ALA B O 1
ATOM 1559 N N . ALA B 1 68 ? -5.461 -11.492 -5.84 1 95.81 68 ALA B N 1
ATOM 1560 C CA . ALA B 1 68 ? -4.52 -12.188 -6.707 1 95.81 68 ALA B CA 1
ATOM 1561 C C . ALA B 1 68 ? -4.539 -13.695 -6.445 1 95.81 68 ALA B C 1
ATOM 1563 O O . ALA B 1 68 ? -4.438 -14.492 -7.375 1 95.81 68 ALA B O 1
ATOM 1564 N N . CYS B 1 69 ? -4.668 -14.047 -5.195 1 94 69 CYS B N 1
ATOM 1565 C CA . CYS B 1 69 ? -4.742 -15.461 -4.852 1 94 69 CYS B CA 1
ATOM 1566 C C . CYS B 1 69 ? -6.012 -16.094 -5.41 1 94 69 CYS B C 1
ATOM 1568 O O . CYS B 1 69 ? -6 -17.25 -5.824 1 94 69 CYS B O 1
ATOM 1570 N N . LYS B 1 70 ? -7.082 -15.383 -5.387 1 94.38 70 LYS B N 1
ATOM 1571 C CA . LYS B 1 70 ? -8.32 -15.875 -5.984 1 94.38 70 LYS B CA 1
ATOM 1572 C C . LYS B 1 70 ? -8.141 -16.156 -7.477 1 94.38 70 LYS B C 1
ATOM 1574 O O . LYS B 1 70 ? -8.617 -17.156 -7.988 1 94.38 70 LYS B O 1
ATOM 1579 N N . LEU B 1 71 ? -7.469 -15.234 -8.172 1 92.81 71 LEU B N 1
ATOM 1580 C CA . LEU B 1 71 ? -7.156 -15.445 -9.586 1 92.81 71 LEU B CA 1
ATOM 1581 C C . LEU B 1 71 ? -6.297 -16.688 -9.766 1 92.81 71 LEU B C 1
ATOM 1583 O O . LEU B 1 71 ? -6.547 -17.484 -10.672 1 92.81 71 LEU B O 1
ATOM 1587 N N . ALA B 1 72 ? -5.27 -16.812 -8.922 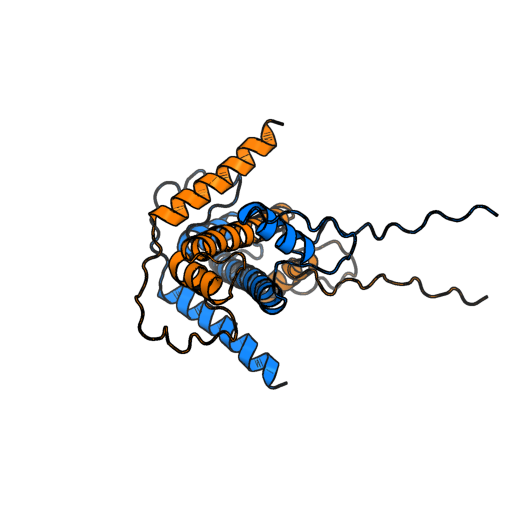1 93.31 72 ALA B N 1
ATOM 1588 C CA . ALA B 1 72 ? -4.402 -18 -8.977 1 93.31 72 ALA B CA 1
ATOM 1589 C C . ALA B 1 72 ? -5.207 -19.281 -8.797 1 93.31 72 ALA B C 1
ATOM 1591 O O . ALA B 1 72 ? -5.023 -20.25 -9.539 1 93.31 72 ALA B O 1
ATOM 1592 N N . LYS B 1 73 ? -6.082 -19.297 -7.867 1 92.88 73 LYS B N 1
ATOM 1593 C CA . LYS B 1 73 ? -6.914 -20.469 -7.582 1 92.88 73 LYS B CA 1
ATOM 1594 C C . LYS B 1 73 ? -7.812 -20.797 -8.773 1 92.88 73 LYS B C 1
ATOM 1596 O O . LYS B 1 73 ? -8.008 -21.984 -9.094 1 92.88 73 LYS B O 1
ATOM 1601 N N . LEU B 1 74 ? -8.391 -19.812 -9.367 1 93.31 74 LEU B N 1
ATOM 1602 C CA . LEU B 1 74 ? -9.266 -20 -10.523 1 93.31 74 LEU B CA 1
ATOM 1603 C C . LEU B 1 74 ? -8.508 -20.641 -11.68 1 93.31 74 LEU B C 1
ATOM 1605 O O . LEU B 1 74 ? -9.102 -21.328 -12.508 1 93.31 74 LEU B O 1
ATOM 1609 N N . ARG B 1 75 ? -7.273 -20.5 -11.844 1 93.38 75 ARG B N 1
ATOM 1610 C CA . ARG B 1 75 ? -6.43 -21.109 -12.859 1 93.38 75 ARG B CA 1
ATOM 1611 C C . ARG B 1 75 ? -5.914 -22.469 -12.383 1 93.38 75 ARG B C 1
ATOM 1613 O O . ARG B 1 75 ? -5.176 -23.141 -13.109 1 93.38 75 ARG B O 1
ATOM 1620 N N . GLY B 1 76 ? -6.129 -22.844 -11.148 1 90.75 76 GLY B N 1
ATOM 1621 C CA . GLY B 1 76 ? -5.695 -24.125 -10.602 1 90.75 76 GLY B CA 1
ATOM 1622 C C . GLY B 1 76 ? -4.285 -24.094 -10.039 1 90.75 76 GLY B C 1
ATOM 1623 O O . GLY B 1 76 ? -3.629 -25.125 -9.93 1 90.75 76 GLY B O 1
ATOM 1624 N N . SER B 1 77 ? -3.834 -22.891 -9.797 1 87.69 77 SER B N 1
ATOM 1625 C CA . SER B 1 77 ? -2.486 -22.75 -9.25 1 87.69 77 SER B CA 1
ATOM 1626 C C . SER B 1 77 ? -2.516 -22.625 -7.734 1 87.69 77 SER B C 1
ATOM 1628 O O . SER B 1 77 ? -3.395 -21.969 -7.172 1 87.69 77 SER B O 1
ATOM 1630 N N . GLN B 1 78 ? -1.509 -23.281 -7.07 1 83.56 78 GLN B N 1
ATOM 1631 C CA . GLN B 1 78 ? -1.374 -23.172 -5.625 1 83.56 78 GLN B CA 1
ATOM 1632 C C . GLN B 1 78 ? -0.33 -22.125 -5.246 1 83.56 78 GLN B C 1
ATOM 1634 O O . GLN B 1 78 ? -0.024 -21.938 -4.066 1 83.56 78 GLN B O 1
ATOM 1639 N N . THR B 1 79 ? 0.21 -21.469 -6.344 1 87.31 79 THR B N 1
ATOM 1640 C CA . THR B 1 79 ? 1.232 -20.453 -6.109 1 87.31 79 THR B CA 1
ATOM 1641 C C . THR B 1 79 ? 0.808 -19.109 -6.703 1 87.31 79 THR B C 1
ATOM 1643 O O . THR B 1 79 ? 0.024 -19.062 -7.652 1 87.31 79 THR B O 1
ATOM 1646 N N . LEU B 1 80 ? 1.243 -18.094 -6.062 1 91.88 80 LEU B N 1
ATOM 1647 C CA . LEU B 1 80 ? 0.952 -16.75 -6.523 1 91.88 80 LEU B CA 1
ATOM 1648 C C . LEU B 1 80 ? 2.002 -16.266 -7.523 1 91.88 80 LEU B C 1
ATOM 1650 O O . LEU B 1 80 ? 3.203 -16.391 -7.27 1 91.88 80 LEU B O 1
ATOM 1654 N N . ASP B 1 81 ? 1.541 -15.773 -8.695 1 91.06 81 ASP B N 1
ATOM 1655 C CA . ASP B 1 81 ? 2.412 -15.273 -9.75 1 91.06 81 ASP B CA 1
ATOM 1656 C C . ASP B 1 81 ? 2.326 -13.75 -9.852 1 91.06 81 ASP B C 1
ATOM 1658 O O . ASP B 1 81 ? 1.279 -13.164 -9.57 1 91.06 81 ASP B O 1
ATOM 1662 N N . LEU B 1 82 ? 3.396 -13.195 -10.297 1 93.75 82 LEU B N 1
ATOM 1663 C CA . LEU B 1 82 ? 3.404 -11.75 -10.484 1 93.75 82 LEU B CA 1
ATOM 1664 C C . LEU B 1 82 ? 2.34 -11.328 -11.492 1 93.75 82 LEU B C 1
ATOM 1666 O O . LEU B 1 82 ? 1.781 -10.234 -11.391 1 93.75 82 LEU B O 1
ATOM 1670 N N . ARG B 1 83 ? 2.1 -12.234 -12.391 1 92.62 83 ARG B N 1
ATOM 1671 C CA . ARG B 1 83 ? 1.07 -11.922 -13.375 1 92.62 83 ARG B CA 1
ATOM 1672 C C . ARG B 1 83 ? -0.277 -11.688 -12.703 1 92.62 83 ARG B C 1
ATOM 1674 O O . ARG B 1 83 ? -1.013 -10.766 -13.078 1 92.62 83 ARG B O 1
ATOM 1681 N N . ASP B 1 84 ? -0.713 -12.547 -11.75 1 94.06 84 ASP B N 1
ATOM 1682 C CA . ASP B 1 84 ? -1.961 -12.375 -11.016 1 94.06 84 ASP B CA 1
ATOM 1683 C C . ASP B 1 84 ? -1.992 -11.031 -10.289 1 94.06 84 ASP B C 1
ATOM 1685 O O . ASP B 1 84 ? -2.998 -10.32 -10.336 1 94.06 84 ASP B O 1
ATOM 1689 N N . ILE B 1 85 ? -0.854 -10.719 -9.711 1 95.56 85 ILE B N 1
ATOM 1690 C CA . ILE B 1 85 ? -0.742 -9.477 -8.953 1 95.56 85 ILE B CA 1
ATOM 1691 C C . ILE B 1 85 ? -0.869 -8.281 -9.891 1 95.56 85 ILE B C 1
ATOM 1693 O O . ILE B 1 85 ? -1.62 -7.344 -9.617 1 95.56 85 ILE B O 1
ATOM 1697 N N . GLN B 1 86 ? -0.173 -8.312 -11 1 93.69 86 GLN B N 1
ATOM 1698 C CA . GLN B 1 86 ? -0.216 -7.211 -11.953 1 93.69 86 GLN B CA 1
ATOM 1699 C C . GLN B 1 86 ? -1.629 -7 -12.484 1 93.69 86 GLN B C 1
ATOM 1701 O O . GLN B 1 86 ? -2.074 -5.863 -12.648 1 93.69 86 GLN B O 1
ATOM 1706 N N . MET B 1 87 ? -2.322 -8.008 -12.758 1 92.12 87 MET B N 1
ATOM 1707 C CA . MET B 1 87 ? -3.689 -7.914 -13.258 1 92.12 87 MET B CA 1
ATOM 1708 C C . MET B 1 87 ? -4.594 -7.227 -12.242 1 92.12 87 MET B C 1
ATOM 1710 O O . MET B 1 87 ? -5.371 -6.336 -12.594 1 92.12 87 MET B O 1
ATOM 1714 N N . VAL B 1 88 ? -4.496 -7.602 -10.992 1 94.38 88 VAL B N 1
ATOM 1715 C CA . VAL B 1 88 ? -5.301 -7.004 -9.938 1 94.38 88 VAL B CA 1
ATOM 1716 C C . VAL B 1 88 ? -4.957 -5.52 -9.797 1 94.38 88 VAL B C 1
ATOM 1718 O O . VAL B 1 88 ? -5.852 -4.672 -9.742 1 94.38 88 VAL B O 1
ATOM 1721 N N . LEU B 1 89 ? -3.674 -5.23 -9.727 1 93.62 89 LEU B N 1
ATOM 1722 C CA . LEU B 1 89 ? -3.209 -3.861 -9.531 1 93.62 89 LEU B CA 1
ATOM 1723 C C . LEU B 1 89 ? -3.67 -2.967 -10.68 1 93.62 89 LEU B C 1
ATOM 1725 O O . LEU B 1 89 ? -4.137 -1.849 -10.453 1 93.62 89 LEU B O 1
ATOM 1729 N N . GLU B 1 90 ? -3.5 -3.473 -11.812 1 90.94 90 GLU B N 1
ATOM 1730 C CA . GLU B 1 90 ? -3.889 -2.691 -12.984 1 90.94 90 GLU B CA 1
ATOM 1731 C C . GLU B 1 90 ? -5.402 -2.494 -13.039 1 90.94 90 GLU B C 1
ATOM 1733 O O . GLU B 1 90 ? -5.879 -1.374 -13.234 1 90.94 90 GLU B O 1
ATOM 1738 N N . ARG B 1 91 ? -6.109 -3.479 -12.898 1 88.94 91 ARG B N 1
ATOM 1739 C CA . ARG B 1 91 ? -7.562 -3.465 -13.047 1 88.94 91 ARG B CA 1
ATOM 1740 C C . ARG B 1 91 ? -8.219 -2.652 -11.938 1 88.94 91 ARG B C 1
ATOM 1742 O O . ARG B 1 91 ? -9.148 -1.883 -12.195 1 88.94 91 ARG B O 1
ATOM 1749 N N . ASN B 1 92 ? -7.793 -2.898 -10.727 1 88.56 92 ASN B N 1
ATOM 1750 C CA . ASN B 1 92 ? -8.484 -2.311 -9.586 1 88.56 92 ASN B CA 1
ATOM 1751 C C . ASN B 1 92 ? -7.93 -0.933 -9.234 1 88.56 92 ASN B C 1
ATOM 1753 O O . ASN B 1 92 ? -8.641 -0.09 -8.688 1 88.56 92 ASN B O 1
ATOM 1757 N N . TYR B 1 93 ? -6.68 -0.687 -9.562 1 90.12 93 TYR B N 1
ATOM 1758 C CA . TYR B 1 93 ? -6.055 0.516 -9.023 1 90.12 93 TYR B CA 1
ATOM 1759 C C . TYR B 1 93 ? -5.289 1.264 -10.109 1 90.12 93 TYR B C 1
ATOM 1761 O O . TYR B 1 93 ? -4.836 2.393 -9.891 1 90.12 93 TYR B O 1
ATOM 1769 N N . GLY B 1 94 ? -5.082 0.766 -11.219 1 84.75 94 GLY B N 1
ATOM 1770 C CA . GLY B 1 94 ? -4.297 1.396 -12.266 1 84.75 94 GLY B CA 1
ATOM 1771 C C . GLY B 1 94 ? -2.816 1.46 -11.953 1 84.75 94 GLY B C 1
ATOM 1772 O O . GLY B 1 94 ? -2.115 2.361 -12.414 1 84.75 94 GLY B O 1
ATOM 1773 N N . ILE B 1 95 ? -2.314 0.468 -11.219 1 91.62 95 ILE B N 1
ATOM 1774 C CA . ILE B 1 95 ? -0.923 0.457 -10.781 1 91.62 95 ILE B CA 1
ATOM 1775 C C . ILE B 1 95 ? -0.14 -0.584 -11.578 1 91.62 95 ILE B C 1
ATOM 1777 O O . ILE B 1 95 ? -0.627 -1.693 -11.805 1 91.62 95 ILE B O 1
ATOM 1781 N N . ARG B 1 96 ? 1.081 -0.204 -11.969 1 89.44 96 ARG B N 1
ATOM 1782 C CA . ARG B 1 96 ? 2.006 -1.141 -12.602 1 89.44 96 ARG B CA 1
ATOM 1783 C C . ARG B 1 96 ? 3.178 -1.46 -11.68 1 89.44 96 ARG B C 1
ATOM 1785 O O . ARG B 1 96 ? 3.721 -0.567 -11.023 1 89.44 96 ARG B O 1
ATOM 1792 N N . ILE B 1 97 ? 3.486 -2.791 -11.633 1 91.69 97 ILE B N 1
ATOM 1793 C CA . ILE B 1 97 ? 4.652 -3.205 -10.859 1 91.69 97 ILE B CA 1
ATOM 1794 C C . ILE B 1 97 ? 5.922 -2.643 -11.5 1 91.69 97 ILE B C 1
ATOM 1796 O O . ILE B 1 97 ? 6.129 -2.781 -12.703 1 91.69 97 ILE B O 1
ATOM 1800 N N . PRO B 1 98 ? 6.727 -2.07 -10.672 1 83.81 98 PRO B N 1
ATOM 1801 C CA . PRO B 1 98 ? 7.977 -1.557 -11.227 1 83.81 98 PRO B CA 1
ATOM 1802 C C . PRO B 1 98 ? 8.805 -2.641 -1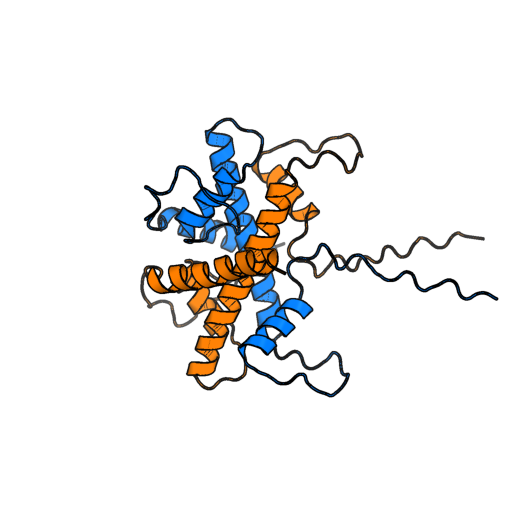1.914 1 83.81 98 PRO B C 1
ATOM 1804 O O . PRO B 1 98 ? 9.07 -3.689 -11.328 1 83.81 98 PRO B O 1
ATOM 1807 N N . GLY B 1 99 ? 9.242 -2.303 -13.047 1 79.94 99 GLY B N 1
ATOM 1808 C CA . GLY B 1 99 ? 10.109 -3.227 -13.766 1 79.94 99 GLY B CA 1
ATOM 1809 C C . GLY B 1 99 ? 9.367 -4.402 -14.359 1 79.94 99 GLY B C 1
ATOM 1810 O O . GLY B 1 99 ? 9.969 -5.281 -14.977 1 79.94 99 GLY B O 1
ATOM 1811 N N . TYR B 1 100 ? 8.164 -4.492 -13.953 1 82.88 100 TYR B N 1
ATOM 1812 C CA . TYR B 1 100 ? 7.391 -5.598 -14.508 1 82.88 100 TYR B CA 1
ATOM 1813 C C . TYR B 1 100 ? 6.848 -5.254 -15.883 1 82.88 100 TYR B C 1
ATOM 1815 O O . TYR B 1 100 ? 6.262 -4.188 -16.078 1 82.88 100 TYR B O 1
ATOM 1823 N N . SER B 1 101 ? 7.438 -5.762 -17.016 1 68.25 101 SER B N 1
ATOM 1824 C CA . SER B 1 101 ? 6.926 -5.57 -18.375 1 68.25 101 SER B CA 1
ATOM 1825 C C . SER B 1 101 ? 5.938 -6.668 -18.75 1 68.25 101 SER B C 1
ATOM 1827 O O . SER B 1 101 ? 6.195 -7.848 -18.516 1 68.25 101 SER B O 1
ATOM 1829 N N . LEU B 1 10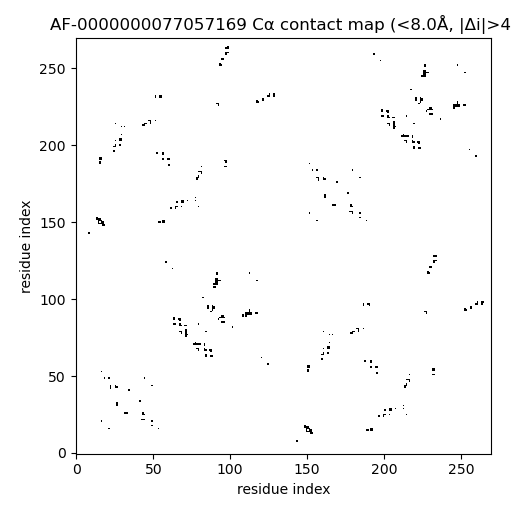2 ? 4.727 -6.414 -18.734 1 55.75 102 LEU B N 1
ATOM 1830 C CA . LEU B 1 102 ? 3.824 -7.414 -19.297 1 55.75 102 LEU B CA 1
ATOM 1831 C C . LEU B 1 102 ? 4.133 -7.66 -20.766 1 55.75 102 LEU B C 1
ATOM 1833 O O . LEU B 1 102 ? 4.246 -6.711 -21.547 1 55.75 102 LEU B O 1
ATOM 1837 N N . ASP B 1 103 ? 5.195 -8.328 -21.141 1 48.91 103 ASP B N 1
ATOM 1838 C CA . ASP B 1 103 ? 5.27 -8.57 -22.578 1 48.91 103 ASP B CA 1
ATOM 1839 C C . ASP B 1 103 ? 3.904 -8.398 -23.234 1 48.91 103 ASP B C 1
ATOM 1841 O O . ASP B 1 103 ? 3.791 -7.75 -24.281 1 48.91 103 ASP B O 1
ATOM 1845 N N . GLU B 1 104 ? 3.078 -9.492 -23.297 1 45.19 104 GLU B N 1
ATOM 1846 C CA . GLU B 1 104 ? 1.853 -9.672 -24.078 1 45.19 104 GLU B CA 1
ATOM 1847 C C . GLU B 1 104 ? 0.779 -8.672 -23.641 1 45.19 104 GLU B C 1
ATOM 1849 O O . GLU B 1 104 ? -0.242 -8.523 -24.328 1 45.19 104 GLU B O 1
ATOM 1854 N N . VAL B 1 105 ? 0.702 -8.336 -22.453 1 43.47 105 VAL B N 1
ATOM 1855 C CA . VAL B 1 105 ? -0.594 -7.75 -22.141 1 43.47 105 VAL B CA 1
ATOM 1856 C C . VAL B 1 105 ? -0.653 -6.312 -22.656 1 43.47 105 VAL B C 1
ATOM 1858 O O . VAL B 1 105 ? -1.046 -5.398 -21.922 1 43.47 105 VAL B O 1
ATOM 1861 N N . ARG B 1 106 ? 0.263 -5.898 -23.5 1 42.41 106 ARG B N 1
ATOM 1862 C CA . ARG B 1 106 ? 0.084 -4.586 -24.109 1 42.41 106 ARG B CA 1
ATOM 1863 C C . ARG B 1 106 ? -1.394 -4.289 -24.344 1 42.41 106 ARG B C 1
ATOM 1865 O O . ARG B 1 106 ? -1.763 -3.152 -24.641 1 42.41 106 ARG B O 1
ATOM 1872 N N . THR B 1 107 ? -1.947 -5.156 -25.188 1 38.28 107 THR B N 1
ATOM 1873 C CA . THR B 1 107 ? -3.219 -4.801 -25.812 1 38.28 107 THR B CA 1
ATOM 1874 C C . THR B 1 107 ? -4.262 -4.465 -24.75 1 38.28 107 THR B C 1
ATOM 1876 O O . THR B 1 107 ? -5.414 -4.164 -25.078 1 38.28 107 THR B O 1
ATOM 1879 N N . VAL B 1 108 ? -4.262 -5.277 -23.703 1 38.31 108 VAL B N 1
ATOM 1880 C CA . VAL B 1 108 ? -5.586 -5.293 -23.094 1 38.31 108 VAL B CA 1
ATOM 1881 C C . VAL B 1 108 ? -5.914 -3.91 -22.531 1 38.31 108 VAL B C 1
ATOM 1883 O O . VAL B 1 108 ? -5.012 -3.154 -22.172 1 38.31 108 VAL B O 1
ATOM 1886 N N . ARG B 1 109 ? -7.359 -3.58 -22.031 1 41.25 109 ARG B N 1
ATOM 1887 C CA . ARG B 1 109 ? -8.422 -2.598 -21.859 1 41.25 109 ARG B CA 1
ATOM 1888 C C . ARG B 1 109 ? -8.078 -1.622 -20.734 1 41.25 109 ARG B C 1
ATOM 1890 O O . ARG B 1 109 ? -7.453 -2.002 -19.75 1 41.25 109 ARG B O 1
ATOM 1897 N N . LYS B 1 110 ? -8.164 -0.323 -20.828 1 43.88 110 LYS B N 1
ATOM 1898 C CA . LYS B 1 110 ? -8.734 0.752 -20.016 1 43.88 110 LYS B CA 1
ATOM 1899 C C . LYS B 1 110 ? -9.641 0.197 -18.922 1 43.88 110 LYS B C 1
ATOM 1901 O O . LYS B 1 110 ? -10.805 -0.108 -19.172 1 43.88 110 LYS B O 1
ATOM 1906 N N . PHE B 1 111 ? -9.203 -0.882 -18.188 1 42.88 111 PHE B N 1
ATOM 1907 C CA . PHE B 1 111 ? -10.234 -1.419 -17.312 1 42.88 111 PHE B CA 1
ATOM 1908 C C . PHE B 1 111 ? -10.688 -0.369 -16.312 1 42.88 111 PHE B C 1
ATOM 1910 O O . PHE B 1 111 ? -9.867 0.354 -15.742 1 42.88 111 PHE B O 1
ATOM 1917 N N . GLN B 1 112 ? -11.781 0.113 -16.484 1 52.16 112 GLN B N 1
ATOM 1918 C CA . GLN B 1 112 ? -12.508 0.837 -15.438 1 52.16 112 GLN B CA 1
ATOM 1919 C C . GLN B 1 112 ? -12.539 0.043 -14.141 1 52.16 112 GLN B C 1
ATOM 1921 O O . GLN B 1 112 ? -12.859 -1.146 -14.133 1 52.16 112 GLN B O 1
ATOM 1926 N N . PRO B 1 113 ? -11.68 0.404 -13.32 1 51.19 113 PRO B N 1
ATOM 1927 C CA . PRO B 1 113 ? -11.812 -0.296 -12.039 1 51.19 113 PRO B CA 1
ATOM 1928 C C . PRO B 1 113 ? -13.242 -0.764 -11.773 1 51.19 113 PRO B C 1
ATOM 1930 O O . PRO B 1 113 ? -14.195 -0.031 -12.039 1 51.19 113 PRO B O 1
ATOM 1933 N N . ALA B 1 114 ? -13.484 -2.041 -11.68 1 53.69 114 ALA B N 1
ATOM 1934 C CA . ALA B 1 114 ? -14.82 -2.527 -11.367 1 53.69 114 ALA B CA 1
ATOM 1935 C C . ALA B 1 114 ? -15.32 -1.956 -10.039 1 53.69 114 ALA B C 1
ATOM 1937 O O . ALA B 1 114 ? -14.766 -2.254 -8.984 1 53.69 114 ALA B O 1
ATOM 1938 N N . PRO B 1 115 ? -16.094 -0.957 -10.211 1 54.97 115 PRO B N 1
ATOM 1939 C CA . PRO B 1 115 ? -16.609 -0.354 -8.977 1 54.97 115 PRO B CA 1
ATOM 1940 C C . PRO B 1 115 ? -17.109 -1.394 -7.973 1 54.97 115 PRO B C 1
ATOM 1942 O O . PRO B 1 115 ? -16.969 -1.208 -6.762 1 54.97 115 PRO B O 1
ATOM 1945 N N . GLY B 1 116 ? -17.625 -2.504 -8.555 1 56.19 116 GLY B N 1
ATOM 1946 C CA . GLY B 1 116 ? -18.203 -3.498 -7.664 1 56.19 116 GLY B CA 1
ATOM 1947 C C . GLY B 1 116 ? -17.156 -4.184 -6.793 1 56.19 116 GLY B C 1
ATOM 1948 O O . GLY B 1 116 ? -17.375 -4.367 -5.594 1 56.19 116 GLY B O 1
ATOM 1949 N N . TRP B 1 117 ? -16.094 -4.559 -7.363 1 55.69 117 TRP B N 1
ATOM 1950 C CA . TRP B 1 117 ? -15.086 -5.281 -6.598 1 55.69 117 TRP B CA 1
ATOM 1951 C C . TRP B 1 117 ? -14.5 -4.406 -5.496 1 55.69 117 TRP B C 1
ATOM 1953 O O . TRP B 1 117 ? -14.375 -4.844 -4.352 1 55.69 117 TRP B O 1
AT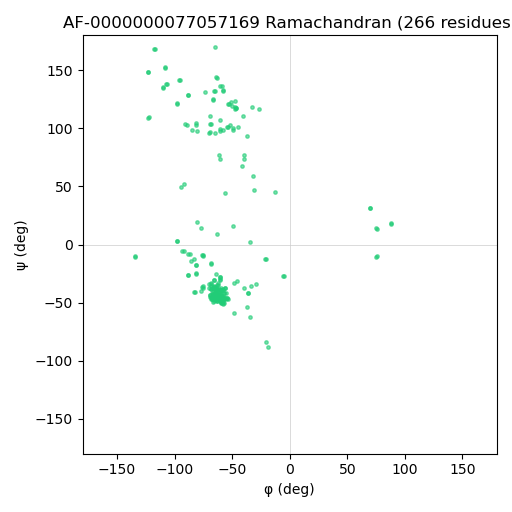OM 1963 N N . GLN B 1 118 ? -14.133 -3.24 -5.762 1 62.84 118 GLN B N 1
ATOM 1964 C CA . GLN B 1 118 ? -13.578 -2.297 -4.793 1 62.84 118 GLN B CA 1
ATOM 1965 C C . GLN B 1 118 ? -14.555 -2.061 -3.643 1 62.84 118 GLN B C 1
ATOM 1967 O O . GLN B 1 118 ? -14.148 -2.037 -2.479 1 62.84 118 GLN B O 1
ATOM 1972 N N . SER B 1 119 ? -15.719 -1.835 -4.074 1 60.66 119 SER B N 1
ATOM 1973 C CA . SER B 1 119 ? -16.734 -1.634 -3.053 1 60.66 119 SER B CA 1
ATOM 1974 C C . SER B 1 119 ? -16.859 -2.852 -2.143 1 60.66 119 SER B C 1
ATOM 1976 O O . SER B 1 119 ? -16.984 -2.711 -0.924 1 60.66 119 SER B O 1
ATOM 1978 N N . LYS B 1 120 ? -16.734 -4.008 -2.662 1 60.53 120 LYS B N 1
ATOM 1979 C CA . LYS B 1 120 ? -16.812 -5.238 -1.879 1 60.53 120 LYS B CA 1
ATOM 1980 C C . LYS B 1 120 ? -15.602 -5.383 -0.959 1 60.53 120 LYS B C 1
ATOM 1982 O O . LYS B 1 120 ? -15.75 -5.711 0.219 1 60.53 120 LYS B O 1
ATOM 1987 N N . MET B 1 121 ? -14.531 -5.145 -1.49 1 60.31 121 MET B N 1
ATOM 1988 C CA . MET B 1 121 ? -13.32 -5.281 -0.686 1 60.31 121 MET B CA 1
ATOM 1989 C C . MET B 1 121 ? -13.258 -4.203 0.387 1 60.31 121 MET B C 1
ATOM 1991 O O . MET B 1 121 ? -12.797 -4.453 1.502 1 60.31 121 MET B O 1
ATOM 1995 N N . GLN B 1 122 ? -13.719 -3.064 0.081 1 63.97 122 GLN B N 1
ATOM 1996 C CA . GLN B 1 122 ? -13.836 -2.012 1.086 1 63.97 122 GLN B CA 1
ATOM 1997 C C . GLN B 1 122 ? -14.766 -2.436 2.221 1 63.97 122 GLN B C 1
ATOM 1999 O O . GLN B 1 122 ? -14.508 -2.131 3.387 1 63.97 122 GLN B O 1
ATOM 2004 N N . ALA B 1 123 ? -15.758 -3.068 1.804 1 61.28 123 ALA B N 1
ATOM 2005 C CA . ALA B 1 123 ? -16.703 -3.572 2.793 1 61.28 123 ALA B CA 1
ATOM 2006 C C . ALA B 1 123 ? -16.047 -4.605 3.705 1 61.28 123 ALA B C 1
ATOM 2008 O O . ALA B 1 123 ? -16.281 -4.605 4.918 1 61.28 123 ALA B O 1
ATOM 2009 N N . VAL B 1 124 ? -15.281 -5.379 3.25 1 58.09 124 VAL B N 1
ATOM 2010 C CA . VAL B 1 124 ? -14.57 -6.402 4.012 1 58.09 124 VAL B CA 1
ATOM 2011 C C . VAL B 1 124 ? -13.578 -5.742 4.973 1 58.09 124 VAL B C 1
ATOM 2013 O O . VAL B 1 124 ? -13.516 -6.102 6.148 1 58.09 124 VAL B O 1
ATOM 2016 N N . GLN B 1 125 ? -12.914 -4.832 4.539 1 62.72 125 GLN B N 1
ATOM 2017 C CA . GLN B 1 125 ? -11.938 -4.105 5.344 1 62.72 125 GLN B CA 1
ATOM 2018 C C . GLN B 1 125 ? -12.609 -3.311 6.453 1 62.72 125 GLN B C 1
ATOM 2020 O O . GLN B 1 125 ? -12.109 -3.25 7.578 1 62.72 125 GLN B O 1
ATOM 2025 N N . ALA B 1 126 ? -13.727 -2.691 6.055 1 60.56 126 ALA B N 1
ATOM 2026 C CA . ALA B 1 126 ? -14.5 -1.951 7.047 1 60.56 126 ALA B CA 1
ATOM 2027 C C . ALA B 1 126 ? -15.023 -2.879 8.141 1 60.56 126 ALA B C 1
ATOM 2029 O O . ALA B 1 126 ? -15.109 -2.484 9.305 1 60.56 126 ALA B O 1
ATOM 2030 N N . GLY B 1 127 ? -15.32 -4.023 7.812 1 60.44 127 GLY B N 1
ATOM 2031 C CA . GLY B 1 127 ? -15.789 -5.012 8.773 1 60.44 127 GLY B CA 1
ATOM 2032 C C . GLY B 1 127 ? -14.727 -5.43 9.766 1 60.44 127 GLY B C 1
ATOM 2033 O O . GLY B 1 127 ? -15.031 -5.703 10.93 1 60.44 127 GLY B O 1
ATOM 2034 N N . LYS B 1 128 ? -13.641 -5.488 9.234 1 58 128 LYS B N 1
ATOM 2035 C CA . LYS B 1 128 ? -12.547 -5.875 10.125 1 58 128 LYS B CA 1
ATOM 2036 C C . LYS B 1 128 ? -12.328 -4.832 11.219 1 58 128 LYS B C 1
ATOM 2038 O O . LYS B 1 128 ? -12.094 -5.18 12.375 1 58 128 LYS B O 1
ATOM 2043 N N . VAL B 1 129 ? -12.484 -3.658 10.922 1 55.56 129 VAL B N 1
ATOM 2044 C CA . VAL B 1 129 ? -12.336 -2.568 11.883 1 55.56 129 VAL B CA 1
ATOM 2045 C C . VAL B 1 129 ? -13.469 -2.627 12.906 1 55.56 129 VAL B C 1
ATOM 2047 O O . VAL B 1 129 ? -13.234 -2.465 14.109 1 55.56 129 VAL B O 1
ATOM 2050 N N . MET B 1 130 ? -14.625 -2.818 12.383 1 55.12 130 MET B N 1
ATOM 2051 C CA . MET B 1 130 ? -15.766 -2.895 13.297 1 55.12 130 MET B CA 1
ATOM 2052 C C . MET B 1 130 ? -15.664 -4.133 14.18 1 55.12 130 MET B C 1
ATOM 2054 O O . MET B 1 130 ? -16.109 -4.113 15.328 1 55.12 130 MET B O 1
ATOM 2058 N N . GLY B 1 131 ? -15.117 -5.105 13.711 1 52.16 131 GLY B N 1
ATOM 2059 C CA . GLY B 1 131 ? -15 -6.316 14.508 1 52.16 131 GLY B CA 1
ATOM 2060 C C . GLY B 1 131 ? -13.93 -6.223 15.578 1 52.16 131 GLY B C 1
ATOM 2061 O O . GLY B 1 131 ? -13.945 -6.984 16.547 1 52.16 131 GLY B O 1
ATOM 2062 N N . SER B 1 132 ? -12.914 -5.59 15.281 1 47.41 132 SER B N 1
ATOM 2063 C CA . SER B 1 132 ? -11.875 -5.441 16.297 1 47.41 132 SER B CA 1
ATOM 2064 C C . SER B 1 132 ? -12.344 -4.547 17.438 1 47.41 132 SER B C 1
ATOM 2066 O O . SER B 1 132 ? -11.898 -4.707 18.578 1 47.41 132 SER B O 1
ATOM 2068 N N . ARG B 1 133 ? -13.344 -3.734 17.453 1 46.03 133 ARG B N 1
ATOM 2069 C CA . ARG B 1 133 ? -13.859 -2.889 18.531 1 46.03 133 ARG B CA 1
ATOM 2070 C C . ARG B 1 133 ? -14.734 -3.693 19.484 1 46.03 133 ARG B C 1
ATOM 2072 O O . ARG B 1 133 ? -14.938 -3.291 20.625 1 46.03 133 ARG B O 1
ATOM 2079 N N . ASP B 1 134 ? -15.273 -4.723 19.047 1 44.72 134 ASP B N 1
ATOM 2080 C CA . ASP B 1 134 ? -16.172 -5.484 19.922 1 44.72 134 ASP B CA 1
ATOM 2081 C C . ASP B 1 134 ? -15.406 -6.594 20.641 1 44.72 134 ASP B C 1
ATOM 2083 O O . ASP B 1 134 ? -15.984 -7.316 21.453 1 44.72 134 ASP B O 1
ATOM 2087 N N . SER B 1 135 ? -14.242 -6.773 20.344 1 37.44 135 SER B N 1
ATOM 2088 C CA . SER B 1 135 ? -13.664 -7.773 21.234 1 37.44 135 SER B CA 1
ATOM 2089 C C . SER B 1 135 ? -12.922 -7.121 22.391 1 37.44 135 SER B C 1
ATOM 2091 O O . SER B 1 135 ? -12.344 -6.043 22.25 1 37.44 135 SER B O 1
#

Radius of gyration: 20.33 Å; Cα contacts (8 Å, |Δi|>4): 248; chains: 2; bounding box: 60×56×63 Å

Secondary structure (DSSP, 8-state):
---PPP----TTTT-SS-HHHHHHHHHHHHTPPP-SS--TT--SS-HHHHHHHHHHHHHHHHHHHHHHHHHHHHTT-SS--HHHHHHHIIIII----TT---SSTTSS------HHHHHHHHHHHHHHHHHHHT-/----------TTSS-SS-HHHHHHHHHHHHTPPP-SS--TT--SS-HHHHHHHHHHHHHHHHHHHHHHHHHHHHTT-SS--HHHHHHHIIIII----TT---SSTTS-------HHHHHHHHHHHHHHHHHHHT-

Sequence (270 aa):
MQRAPPYTLEGEGDRVLSKRKLDELVRQVTGAAPSTDNSESTSILMPDVEESMMEVADNFVDEVITAACKLAKLRGSQTLDLRDIQMVLERNYGIRIPGYSLDEVRTVRKFQPAPGWQSKMQAVQAGKVMGSRDSMQRAPPYTLEGEGDRVLSKRKLDELVRQVTGAAPSTDNSESTSILMPDVEESMMEVADNFVDEVITAACKLAKLRGSQTLDLRDIQMVLERNYGIRIPGYSLDEVRTVRKFQPAPGWQSKMQAVQAGKVMGSRDS